Protein AF-A0A178W201-F1 (afdb_monomer_lite)

Organism: Arabidopsis thaliana (NCBI:txid3702)

Foldseek 3Di:
DVQDPPQDPPWDADPFGIFGHDSDPVNLVVLLVLLVQLLVLDPVSLVVCLVVVVLLSLLVVCQQCLPDPSSLVSNLSNLLSQLPHPDVVSVCCVCPVSVLLVSLLVCVVPQWPQQVVQVSNPRDDGDPPRGIDGGNNNVSSLVSLVSLVVSLVPDVSSVVSQVVDPSSVVCCVPPSVVVCCVVPPVNDPPDDPPPPPPPPDPDDDDDDDDDDDPVVVVVVVVVVVPPPDDDPDDDDDDDDDDDDDDDDPVVVVVVVPPDDD

Structure (mmCIF, N/CA/C/O backbone):
data_AF-A0A178W201-F1
#
_entry.id   AF-A0A178W201-F1
#
loop_
_atom_site.group_PDB
_atom_site.id
_atom_site.type_symbol
_atom_site.label_atom_id
_atom_site.label_alt_id
_atom_site.label_comp_id
_atom_site.label_asym_id
_atom_site.label_entity_id
_atom_site.label_seq_id
_atom_site.pdbx_PDB_ins_code
_atom_site.Cartn_x
_atom_site.Cartn_y
_atom_site.Cartn_z
_atom_site.occupancy
_atom_site.B_iso_or_equiv
_atom_site.auth_seq_id
_atom_site.auth_comp_id
_atom_site.auth_asym_id
_atom_site.auth_atom_id
_atom_site.pdbx_PDB_model_num
ATOM 1 N N . MET A 1 1 ? -4.160 -20.320 -3.990 1.00 60.91 1 MET A N 1
ATOM 2 C CA . MET A 1 1 ? -4.920 -19.053 -3.881 1.00 60.91 1 MET A CA 1
ATOM 3 C C . MET A 1 1 ? -4.901 -18.362 -5.243 1.00 60.91 1 MET A C 1
ATOM 5 O O . MET A 1 1 ? -3.857 -18.402 -5.880 1.00 60.91 1 MET A O 1
ATOM 9 N N . LEU A 1 2 ? -6.006 -17.772 -5.718 1.00 77.50 2 LEU A N 1
ATOM 10 C CA . LEU A 1 2 ? -6.107 -17.178 -7.073 1.00 77.50 2 LEU A CA 1
ATOM 11 C C . LEU A 1 2 ? -5.139 -16.000 -7.314 1.00 77.50 2 LEU A C 1
ATOM 13 O O . LEU A 1 2 ? -4.770 -15.711 -8.449 1.00 77.50 2 LEU A O 1
ATOM 17 N N . LEU A 1 3 ? -4.697 -15.352 -6.234 1.00 81.81 3 LEU A N 1
ATOM 18 C CA . LEU A 1 3 ? -3.704 -14.276 -6.244 1.00 81.81 3 LEU A CA 1
ATOM 19 C C . LEU A 1 3 ? -2.251 -14.774 -6.161 1.00 81.81 3 LEU A C 1
ATOM 21 O O . LEU A 1 3 ? -1.327 -13.958 -6.172 1.00 81.81 3 LEU A O 1
ATOM 25 N N . ASN A 1 4 ? -2.020 -16.090 -6.082 1.00 80.50 4 ASN A N 1
ATOM 26 C CA . ASN A 1 4 ? -0.661 -16.617 -6.105 1.00 80.50 4 ASN A CA 1
ATOM 27 C C . ASN A 1 4 ? -0.093 -16.539 -7.517 1.00 80.50 4 ASN A C 1
ATOM 29 O O . ASN A 1 4 ? -0.702 -16.946 -8.514 1.00 80.50 4 ASN A O 1
ATOM 33 N N . VAL A 1 5 ? 1.125 -16.028 -7.569 1.00 70.06 5 VAL A N 1
ATOM 34 C CA . VAL A 1 5 ? 1.914 -15.901 -8.779 1.00 70.06 5 VAL A CA 1
ATOM 35 C C . VAL A 1 5 ? 2.794 -17.153 -8.866 1.00 70.06 5 VAL A C 1
ATOM 37 O O . VAL A 1 5 ? 3.972 -17.136 -8.544 1.00 70.06 5 VAL A O 1
ATOM 40 N N . SER A 1 6 ? 2.192 -18.298 -9.201 1.00 60.56 6 SER A N 1
ATOM 41 C CA . SER A 1 6 ? 2.945 -19.530 -9.479 1.00 60.56 6 SER A CA 1
ATOM 42 C C . SER A 1 6 ? 3.345 -19.528 -10.947 1.00 60.56 6 SER A C 1
ATOM 44 O O . SER A 1 6 ? 2.441 -19.419 -11.769 1.00 60.56 6 SER A O 1
ATOM 46 N N . SER A 1 7 ? 4.659 -19.576 -11.223 1.00 56.06 7 SER A N 1
ATOM 47 C CA . SER A 1 7 ? 5.361 -19.899 -12.489 1.00 56.06 7 SER A CA 1
ATOM 48 C C . SER A 1 7 ? 4.520 -19.882 -13.780 1.00 56.06 7 SER A C 1
ATOM 50 O O . SER A 1 7 ? 4.556 -20.824 -14.570 1.00 56.06 7 SER A O 1
ATOM 52 N N . ALA A 1 8 ? 3.737 -18.830 -14.003 1.00 57.56 8 ALA A N 1
ATOM 53 C CA . ALA A 1 8 ? 2.891 -18.733 -15.176 1.00 57.56 8 ALA A CA 1
ATOM 54 C C . ALA A 1 8 ? 3.782 -18.276 -16.328 1.00 57.56 8 ALA A C 1
ATOM 56 O O . ALA A 1 8 ? 4.378 -17.203 -16.261 1.00 57.56 8 ALA A O 1
ATOM 57 N N . GLU A 1 9 ? 3.902 -19.117 -17.349 1.00 63.25 9 GLU A N 1
ATOM 58 C CA . GLU A 1 9 ? 4.595 -18.820 -18.597 1.00 63.25 9 GLU A CA 1
ATOM 59 C C . GLU A 1 9 ? 4.038 -17.521 -19.186 1.00 63.25 9 GLU A C 1
ATOM 61 O O . GLU A 1 9 ? 2.894 -17.439 -19.626 1.00 63.25 9 GLU A O 1
ATOM 66 N N . GLY A 1 10 ? 4.829 -16.460 -19.112 1.00 75.38 10 GLY A N 1
ATOM 67 C CA . GLY A 1 10 ? 4.435 -15.154 -19.601 1.00 75.38 10 GLY A CA 1
ATOM 68 C C . GLY A 1 10 ? 5.549 -14.160 -19.352 1.00 75.38 10 GLY A C 1
ATOM 69 O O . GLY A 1 10 ? 5.986 -13.970 -18.219 1.00 75.38 10 GLY A O 1
ATOM 70 N N . VAL A 1 11 ? 6.020 -13.537 -20.422 1.00 87.56 11 VAL A N 1
ATOM 71 C CA . VAL A 1 11 ? 6.970 -12.432 -20.359 1.00 87.56 11 VAL A CA 1
ATOM 72 C C . VAL A 1 11 ? 6.284 -11.242 -20.998 1.00 87.56 11 VAL A C 1
ATOM 74 O O . VAL A 1 11 ? 5.939 -11.289 -22.175 1.00 87.56 11 VAL A O 1
ATOM 77 N N . LEU A 1 12 ? 6.080 -10.179 -20.226 1.00 89.44 12 LEU A N 1
ATOM 78 C CA . LEU A 1 12 ? 5.611 -8.907 -20.761 1.00 89.44 12 LEU A CA 1
ATOM 79 C C . LEU A 1 12 ? 6.807 -7.973 -20.913 1.00 89.44 12 LEU A C 1
ATOM 81 O O . LEU A 1 12 ? 7.452 -7.637 -19.921 1.00 89.44 12 LEU A O 1
ATOM 85 N N . LEU A 1 13 ? 7.106 -7.555 -22.139 1.00 90.62 13 LEU A N 1
ATOM 86 C CA . LEU A 1 13 ? 8.143 -6.559 -22.392 1.00 90.62 13 LEU A CA 1
ATOM 87 C C . LEU A 1 13 ? 7.652 -5.170 -21.976 1.00 90.62 13 LEU A C 1
ATOM 89 O O . LEU A 1 13 ? 6.502 -4.801 -22.204 1.00 90.62 13 LEU A O 1
ATOM 93 N N . THR A 1 14 ? 8.536 -4.398 -21.358 1.00 89.31 14 THR A N 1
ATOM 94 C CA . THR A 1 14 ? 8.286 -3.026 -20.917 1.00 89.31 14 THR A CA 1
ATOM 95 C C . THR A 1 14 ? 9.424 -2.121 -21.381 1.00 89.31 14 THR A C 1
ATOM 97 O O . THR A 1 14 ? 10.487 -2.577 -21.799 1.00 89.31 14 THR A O 1
ATOM 100 N N . THR A 1 15 ? 9.244 -0.807 -21.276 1.00 87.81 15 THR A N 1
ATOM 101 C CA . THR A 1 15 ? 10.289 0.175 -21.620 1.00 87.81 15 THR A CA 1
ATOM 102 C C . THR A 1 15 ? 11.530 0.085 -20.721 1.00 87.81 15 THR A C 1
ATOM 104 O O . THR A 1 15 ? 12.622 0.523 -21.108 1.00 87.81 15 THR A O 1
ATOM 107 N N . TYR A 1 16 ? 11.372 -0.474 -19.518 1.00 85.88 16 TYR A N 1
ATOM 108 C CA . TYR A 1 16 ? 12.453 -0.685 -18.560 1.00 85.88 16 TYR A CA 1
ATOM 109 C C . TYR A 1 16 ? 13.107 -2.066 -18.685 1.00 85.88 16 TYR A C 1
ATOM 111 O O . TYR A 1 16 ? 14.294 -2.211 -18.399 1.00 85.88 16 TYR A O 1
ATOM 119 N N . GLY A 1 17 ? 12.368 -3.071 -19.147 1.00 88.00 17 GLY A N 1
ATOM 120 C CA . GLY A 1 17 ? 12.865 -4.431 -19.282 1.00 88.00 17 GLY A CA 1
ATOM 121 C C . GLY A 1 17 ? 11.732 -5.406 -19.541 1.00 88.00 17 GLY A C 1
ATOM 122 O O . GLY A 1 17 ? 11.062 -5.327 -20.566 1.00 88.00 17 GLY A O 1
ATOM 123 N N . LYS A 1 18 ? 11.507 -6.337 -18.621 1.00 89.00 18 LYS A N 1
ATOM 124 C CA . LYS A 1 18 ? 10.432 -7.323 -18.727 1.00 89.00 18 LYS A CA 1
ATOM 125 C C . LYS A 1 18 ? 9.784 -7.598 -17.376 1.00 89.00 18 LYS A C 1
ATOM 127 O O . LYS A 1 18 ? 10.390 -7.374 -16.336 1.00 89.00 18 LYS A O 1
ATOM 132 N N . LEU A 1 19 ? 8.558 -8.099 -17.400 1.00 89.50 19 LEU A N 1
ATOM 133 C CA . LEU A 1 19 ? 7.815 -8.548 -16.230 1.00 89.50 19 LEU A CA 1
ATOM 134 C C . LEU A 1 19 ? 7.557 -10.051 -16.371 1.00 89.50 19 LEU A C 1
ATOM 136 O O . LEU A 1 19 ? 6.953 -10.478 -17.360 1.00 89.50 19 LEU A O 1
ATOM 140 N N . GLN A 1 20 ? 8.054 -10.845 -15.424 1.00 87.62 20 GLN A N 1
ATOM 141 C CA . GLN A 1 20 ? 8.056 -12.302 -15.502 1.00 87.62 20 GLN A CA 1
ATOM 142 C C . GLN A 1 20 ? 7.783 -12.947 -14.128 1.00 87.62 20 GLN A C 1
ATOM 144 O O . GLN A 1 20 ? 8.693 -13.025 -13.307 1.00 87.62 20 GLN A O 1
ATOM 149 N N . PRO A 1 21 ? 6.564 -13.457 -13.880 1.00 89.06 21 PRO A N 1
ATOM 150 C CA . PRO A 1 21 ? 5.386 -13.354 -14.741 1.00 89.06 21 PRO A CA 1
ATOM 151 C C . PRO A 1 21 ? 4.692 -11.984 -14.626 1.00 89.06 21 PRO A C 1
ATOM 153 O O . PRO A 1 21 ? 4.809 -11.301 -13.606 1.00 89.06 21 PRO A O 1
ATOM 156 N N . PRO A 1 22 ? 3.908 -11.575 -15.635 1.00 89.88 22 PRO A N 1
ATOM 157 C CA . PRO A 1 22 ? 3.008 -10.442 -15.495 1.00 89.88 22 PRO A CA 1
ATOM 158 C C . PRO A 1 22 ? 1.872 -10.736 -14.506 1.00 89.88 22 PRO A C 1
ATOM 160 O O . PRO A 1 22 ? 1.397 -11.870 -14.383 1.00 89.88 22 PRO A O 1
ATOM 163 N N . LEU A 1 23 ? 1.374 -9.682 -13.847 1.00 90.75 23 LEU A N 1
ATOM 164 C CA . LEU A 1 23 ? 0.237 -9.779 -12.924 1.00 90.75 23 LEU A CA 1
ATOM 165 C C . LEU A 1 23 ? -0.999 -10.358 -13.633 1.00 90.75 23 LEU A C 1
ATOM 167 O O . LEU A 1 23 ? -1.616 -11.307 -13.145 1.00 90.75 23 LEU A O 1
ATOM 171 N N . GLY A 1 24 ? -1.316 -9.805 -14.807 1.00 90.19 24 GLY A N 1
ATOM 172 C CA . GLY A 1 24 ? -2.459 -10.184 -15.635 1.00 90.19 24 GLY A CA 1
ATOM 173 C C . GLY A 1 24 ? -3.781 -9.530 -15.212 1.00 90.19 24 GLY A C 1
ATOM 174 O O . GLY A 1 24 ? -4.012 -9.222 -14.040 1.00 90.19 24 GLY A O 1
ATOM 175 N N . LYS A 1 25 ? -4.684 -9.354 -16.188 1.00 90.62 25 LYS A N 1
ATOM 176 C CA . LYS A 1 25 ? -6.000 -8.706 -16.020 1.00 90.62 25 LYS A CA 1
ATOM 177 C C . LYS A 1 25 ? -6.864 -9.378 -14.951 1.00 90.62 25 LYS A C 1
ATOM 179 O O . LYS A 1 25 ? -7.475 -8.694 -14.140 1.00 90.62 25 LYS A O 1
ATOM 184 N N . HIS A 1 26 ? -6.895 -10.710 -14.925 1.00 91.62 26 HIS A N 1
ATOM 185 C CA . HIS A 1 26 ? -7.721 -11.467 -13.981 1.00 91.62 26 HIS A CA 1
ATOM 186 C C . HIS A 1 26 ? -7.322 -11.215 -12.525 1.00 91.62 26 HIS A C 1
ATOM 188 O O . HIS A 1 26 ? -8.187 -10.950 -11.695 1.00 91.62 26 HIS A O 1
ATOM 194 N N . ARG A 1 27 ? -6.018 -11.233 -12.213 1.00 93.75 27 ARG A N 1
ATOM 195 C CA . ARG A 1 27 ? -5.539 -10.961 -10.850 1.00 93.75 27 ARG A CA 1
ATOM 196 C C . ARG A 1 27 ? -5.835 -9.526 -10.440 1.00 93.75 27 ARG A C 1
ATOM 198 O O . ARG A 1 27 ? -6.333 -9.316 -9.341 1.00 93.75 27 ARG A O 1
ATOM 205 N N . LEU A 1 28 ? -5.617 -8.564 -11.338 1.00 95.00 28 LEU A N 1
ATOM 206 C CA . LEU A 1 28 ? -5.974 -7.167 -11.088 1.00 95.00 28 LEU A CA 1
ATOM 207 C C . LEU A 1 28 ? -7.471 -7.016 -10.773 1.00 95.00 28 LEU A C 1
ATOM 209 O O . LEU A 1 28 ? -7.827 -6.363 -9.797 1.00 95.00 28 LEU A O 1
ATOM 213 N N . LYS A 1 29 ? -8.340 -7.693 -11.535 1.00 96.19 29 LYS A N 1
ATOM 214 C CA . LYS A 1 29 ? -9.792 -7.656 -11.319 1.00 96.19 29 LYS A CA 1
ATOM 215 C C . LYS A 1 29 ? -10.218 -8.298 -9.996 1.00 96.19 29 LYS A C 1
ATOM 217 O O . LYS A 1 29 ? -11.179 -7.846 -9.385 1.00 96.19 29 LYS A O 1
ATOM 222 N N . ILE A 1 30 ? -9.492 -9.311 -9.520 1.00 96.44 30 ILE A N 1
ATOM 223 C CA . ILE A 1 30 ? -9.709 -9.883 -8.183 1.00 96.44 30 ILE A CA 1
ATOM 224 C C . ILE A 1 30 ? -9.342 -8.865 -7.095 1.00 96.44 30 ILE A C 1
ATOM 226 O O . ILE A 1 30 ? -10.092 -8.721 -6.135 1.00 96.44 30 ILE A O 1
ATOM 230 N N . VAL A 1 31 ? -8.225 -8.141 -7.235 1.00 97.38 31 VAL A N 1
ATOM 231 C CA . VAL A 1 31 ? -7.839 -7.097 -6.265 1.00 97.38 31 VAL A CA 1
ATOM 232 C C . VAL A 1 31 ? -8.864 -5.960 -6.244 1.00 97.38 31 VAL A C 1
ATOM 234 O O . VAL A 1 31 ? -9.273 -5.522 -5.172 1.00 97.38 31 VAL A O 1
ATOM 237 N N . GLU A 1 32 ? -9.342 -5.530 -7.410 1.00 97.06 32 GLU A N 1
ATOM 238 C CA . GLU A 1 32 ? -10.439 -4.563 -7.521 1.00 97.06 32 GLU A CA 1
ATOM 239 C C . GLU A 1 32 ? -11.720 -5.069 -6.848 1.00 97.06 32 GLU A C 1
ATOM 241 O O . GLU A 1 32 ? -12.351 -4.335 -6.092 1.00 97.06 32 GLU A O 1
ATOM 246 N N . PHE A 1 33 ? -12.085 -6.336 -7.060 1.00 97.00 33 PHE A N 1
ATOM 247 C CA . PHE A 1 33 ? -13.234 -6.937 -6.390 1.00 97.00 33 PHE A CA 1
ATOM 248 C C . PHE A 1 33 ? -13.082 -6.920 -4.864 1.00 97.00 33 PHE A C 1
ATOM 250 O O . PHE A 1 33 ? -14.028 -6.553 -4.176 1.00 97.00 33 PHE A O 1
ATOM 257 N N . ILE A 1 34 ? -11.903 -7.259 -4.329 1.00 96.50 34 ILE A N 1
ATOM 258 C CA . ILE A 1 34 ? -11.634 -7.194 -2.881 1.00 96.50 34 ILE A CA 1
ATOM 259 C C . ILE A 1 34 ? -11.773 -5.754 -2.374 1.00 96.50 34 ILE A C 1
ATOM 261 O O . ILE A 1 34 ? -12.383 -5.537 -1.329 1.00 96.50 34 ILE A O 1
ATOM 265 N N . SER A 1 35 ? -11.264 -4.772 -3.127 1.00 96.56 35 SER A N 1
ATOM 266 C CA . SER A 1 35 ? -11.434 -3.353 -2.799 1.00 96.56 35 SER A CA 1
ATOM 267 C C . SER A 1 35 ? -12.908 -2.982 -2.669 1.00 96.56 35 SER A C 1
ATOM 269 O O . SER A 1 35 ? -13.274 -2.350 -1.687 1.00 96.56 35 SER A O 1
ATOM 271 N N . VAL A 1 36 ? -13.754 -3.387 -3.618 1.00 96.62 36 VAL A N 1
ATOM 272 C CA . VAL A 1 36 ? -15.196 -3.094 -3.586 1.00 96.62 36 VAL A CA 1
ATOM 273 C C . VAL A 1 36 ? -15.918 -3.902 -2.504 1.00 96.62 36 VAL A C 1
ATOM 275 O O . VAL A 1 36 ? -16.837 -3.400 -1.873 1.00 96.62 36 VAL A O 1
ATOM 278 N N . LEU A 1 37 ? -15.511 -5.144 -2.248 1.00 96.38 37 LEU A N 1
ATOM 279 C CA . LEU A 1 37 ? -16.106 -5.977 -1.202 1.00 96.38 37 LEU A CA 1
ATOM 280 C C . LEU A 1 37 ? -15.947 -5.337 0.183 1.00 96.38 37 LEU A C 1
ATOM 282 O O . LEU A 1 37 ? -16.884 -5.358 0.980 1.00 96.38 37 LEU A O 1
ATOM 286 N N . LEU A 1 38 ? -14.777 -4.758 0.460 1.00 95.75 38 LEU A N 1
ATOM 287 C CA . LEU A 1 38 ? -14.478 -4.135 1.749 1.00 95.75 38 LEU A CA 1
ATOM 288 C C . LEU A 1 38 ? -15.236 -2.821 1.972 1.00 95.75 38 LEU A C 1
ATOM 290 O O . LEU A 1 38 ? -15.576 -2.522 3.113 1.00 95.75 38 LEU A O 1
ATOM 294 N N . THR A 1 39 ? -15.592 -2.076 0.920 1.00 94.50 39 THR A N 1
ATOM 295 C CA . THR A 1 39 ? -16.395 -0.847 1.083 1.00 94.50 39 THR A CA 1
ATOM 296 C C . THR A 1 39 ? -17.836 -1.124 1.510 1.00 94.50 39 THR A C 1
ATOM 298 O O . THR A 1 39 ? -18.497 -0.236 2.043 1.00 94.50 39 THR A O 1
ATOM 301 N N . VAL A 1 40 ? -18.330 -2.356 1.328 1.00 93.38 40 VAL A N 1
ATOM 302 C CA . VAL A 1 40 ? -19.654 -2.772 1.818 1.00 93.38 40 VAL A CA 1
ATOM 303 C C . VAL A 1 40 ? -19.692 -2.824 3.352 1.00 93.38 40 VAL A C 1
ATOM 305 O O . VAL A 1 40 ? -20.762 -2.660 3.936 1.00 93.38 40 VAL A O 1
ATOM 308 N N . GLY A 1 41 ? -18.551 -3.051 4.016 1.00 89.94 41 GLY A N 1
ATOM 309 C CA . GLY A 1 41 ? -18.465 -3.112 5.481 1.00 89.94 41 GLY A CA 1
ATOM 310 C C . GLY A 1 41 ? -19.253 -4.271 6.103 1.00 89.94 41 GLY A C 1
ATOM 311 O O . GLY A 1 41 ? -19.799 -4.144 7.199 1.00 89.94 41 GLY A O 1
ATOM 312 N N . SER A 1 42 ? -19.384 -5.394 5.385 1.00 94.94 42 SER A N 1
ATOM 313 C CA . SER A 1 42 ? -20.047 -6.594 5.905 1.00 94.94 42 SER A CA 1
ATOM 314 C C . SER A 1 42 ? -19.102 -7.382 6.810 1.00 94.94 42 SER A C 1
ATOM 316 O O . SER A 1 42 ? -18.115 -7.940 6.337 1.00 94.94 42 SER A O 1
ATOM 318 N N . GLU A 1 43 ? -19.454 -7.521 8.089 1.00 94.06 43 GLU A N 1
ATOM 319 C CA . GLU A 1 43 ? -18.646 -8.249 9.081 1.00 94.06 43 GLU A CA 1
ATOM 320 C C . GLU A 1 43 ? -18.331 -9.695 8.650 1.00 94.06 43 GLU A C 1
ATOM 322 O O . GLU A 1 43 ? -17.225 -10.193 8.858 1.00 94.06 43 GLU A O 1
ATOM 327 N N . ALA A 1 44 ? -19.285 -10.379 8.009 1.00 95.12 44 ALA A N 1
ATOM 328 C CA . ALA A 1 44 ? -19.077 -11.735 7.502 1.00 95.12 44 ALA A CA 1
ATOM 329 C C . ALA A 1 44 ? -18.031 -11.777 6.376 1.00 95.12 44 ALA A C 1
ATOM 331 O O . ALA A 1 44 ? -17.193 -12.679 6.347 1.00 95.12 44 ALA A O 1
ATOM 332 N N . ALA A 1 45 ? -18.059 -10.794 5.470 1.00 95.06 45 ALA A N 1
ATOM 333 C CA . ALA A 1 45 ? -17.088 -10.691 4.387 1.00 95.06 45 ALA A CA 1
ATOM 334 C C . ALA A 1 45 ? -15.691 -10.345 4.920 1.00 95.06 45 ALA A C 1
ATOM 336 O O . ALA A 1 45 ? -14.713 -10.968 4.518 1.00 95.06 45 ALA A O 1
ATOM 337 N N . GLU A 1 46 ? -15.596 -9.404 5.859 1.00 95.94 46 GLU A N 1
ATOM 338 C CA . GLU A 1 46 ? -14.329 -9.012 6.484 1.00 95.94 46 GLU A CA 1
ATOM 339 C C . GLU A 1 46 ? -13.676 -10.175 7.238 1.00 95.94 46 GLU A C 1
ATOM 341 O O . GLU A 1 46 ? -12.484 -10.428 7.064 1.00 95.94 46 GLU A O 1
ATOM 346 N N . LYS A 1 47 ? -14.455 -10.946 8.011 1.00 95.44 47 LYS A N 1
ATOM 347 C CA . LYS A 1 47 ? -13.957 -12.155 8.690 1.00 95.44 47 LYS A CA 1
ATOM 348 C C . LYS A 1 47 ? -13.390 -13.171 7.707 1.00 95.44 47 LYS A C 1
ATOM 350 O O . LYS A 1 47 ? -12.349 -13.766 7.972 1.00 95.44 47 LYS A O 1
ATOM 355 N N . GLU A 1 48 ? -14.048 -13.360 6.569 1.00 95.50 48 GLU A N 1
ATOM 356 C CA . GLU A 1 48 ? -13.574 -14.286 5.544 1.00 95.50 48 GLU A CA 1
ATOM 357 C C . GLU A 1 48 ? -12.313 -13.766 4.837 1.00 95.50 48 GLU A C 1
ATOM 359 O O . GLU A 1 48 ? -11.390 -14.534 4.570 1.00 95.50 48 GLU A O 1
ATOM 364 N N . VAL A 1 49 ? -12.223 -12.454 4.601 1.00 95.25 49 VAL A N 1
ATOM 365 C CA . VAL A 1 49 ? -11.027 -11.790 4.061 1.00 95.25 49 VAL A CA 1
ATOM 366 C C . VAL A 1 49 ? -9.814 -11.983 4.980 1.00 95.25 49 VAL A C 1
ATOM 368 O O . VAL A 1 49 ? -8.734 -12.317 4.484 1.00 95.25 49 VAL A O 1
ATOM 371 N N . ILE A 1 50 ? -10.002 -11.843 6.298 1.00 95.62 50 ILE A N 1
ATOM 372 C CA . ILE A 1 50 ? -8.983 -12.126 7.323 1.00 95.62 50 ILE A CA 1
ATOM 373 C C . ILE A 1 50 ? -8.603 -13.608 7.290 1.00 95.62 50 ILE A C 1
ATOM 375 O O . ILE A 1 50 ? -7.432 -13.950 7.142 1.00 95.62 50 ILE A O 1
ATOM 379 N N . ARG A 1 51 ? -9.595 -14.508 7.349 1.00 96.00 51 ARG A N 1
ATOM 380 C CA . ARG A 1 51 ? -9.382 -15.967 7.370 1.00 96.00 51 ARG A CA 1
ATOM 381 C C . ARG A 1 51 ? -8.595 -16.464 6.157 1.00 96.00 51 ARG A C 1
ATOM 383 O O . ARG A 1 51 ? -7.814 -17.407 6.266 1.00 96.00 51 ARG A O 1
ATOM 390 N N . LEU A 1 52 ? -8.824 -15.861 4.994 1.00 94.69 52 LEU A N 1
ATOM 391 C CA . LEU A 1 52 ? -8.129 -16.193 3.754 1.00 94.69 52 LEU A CA 1
ATOM 392 C C . LEU A 1 52 ? -6.752 -15.522 3.632 1.00 94.69 52 LEU A C 1
ATOM 394 O O . LEU A 1 52 ? -6.027 -15.844 2.693 1.00 94.69 52 LEU A O 1
ATOM 398 N N . GLY A 1 53 ? -6.388 -14.593 4.524 1.00 94.62 53 GLY A N 1
ATOM 399 C CA . GLY A 1 53 ? -5.159 -13.801 4.423 1.00 94.62 53 GLY A CA 1
ATOM 400 C C . GLY A 1 53 ? -5.122 -12.930 3.164 1.00 94.62 53 GLY A C 1
ATOM 401 O O . GLY A 1 53 ? -4.054 -12.677 2.601 1.00 94.62 53 GLY A O 1
ATOM 402 N N . ALA A 1 54 ? -6.290 -12.515 2.662 1.00 95.38 54 ALA A N 1
ATOM 403 C CA . ALA A 1 54 ? -6.392 -11.846 1.369 1.00 95.38 54 ALA A CA 1
ATOM 404 C C . ALA A 1 54 ? -5.750 -10.452 1.392 1.00 95.38 54 ALA A C 1
ATOM 406 O O . ALA A 1 54 ? -5.068 -10.096 0.433 1.00 95.38 54 ALA A O 1
ATOM 407 N N . VAL A 1 55 ? -5.891 -9.705 2.495 1.00 95.69 55 VAL A N 1
ATOM 408 C CA . VAL A 1 55 ? -5.254 -8.385 2.665 1.00 95.69 55 VAL A CA 1
ATOM 409 C C . VAL A 1 55 ? -3.738 -8.510 2.601 1.00 95.69 55 VAL A C 1
ATOM 411 O O . VAL A 1 55 ? -3.105 -7.782 1.838 1.00 95.69 55 VAL A O 1
ATOM 414 N N . LYS A 1 56 ? -3.159 -9.483 3.316 1.00 95.81 56 LYS A N 1
ATOM 415 C CA . LYS A 1 56 ? -1.712 -9.713 3.297 1.00 95.81 56 LYS A CA 1
ATOM 416 C C . LYS A 1 56 ? -1.209 -10.021 1.891 1.00 95.81 56 LYS A C 1
ATOM 418 O O . LYS A 1 56 ? -0.275 -9.382 1.427 1.00 95.81 56 LYS A O 1
ATOM 423 N N . ARG A 1 57 ? -1.886 -10.914 1.161 1.00 95.25 57 ARG A N 1
ATOM 424 C CA . ARG A 1 57 ? -1.490 -11.240 -0.216 1.00 95.25 57 ARG A CA 1
ATOM 425 C C . ARG A 1 57 ? -1.608 -10.044 -1.166 1.00 95.25 57 ARG A C 1
ATOM 427 O O . ARG A 1 57 ? -0.770 -9.886 -2.049 1.00 95.25 57 ARG A O 1
ATOM 434 N N . VAL A 1 58 ? -2.646 -9.220 -1.018 1.00 96.25 58 VAL A N 1
ATOM 435 C CA . VAL A 1 58 ? -2.813 -7.983 -1.801 1.00 96.25 58 VAL A CA 1
ATOM 436 C C . VAL A 1 58 ? -1.696 -6.984 -1.486 1.00 96.25 58 VAL A C 1
ATOM 438 O O . VAL A 1 58 ? -1.158 -6.367 -2.404 1.00 96.25 58 VAL A O 1
ATOM 441 N N . LEU A 1 59 ? -1.307 -6.868 -0.215 1.00 95.81 59 LEU A N 1
ATOM 442 C CA . LEU A 1 59 ? -0.183 -6.042 0.213 1.00 95.81 59 LEU A CA 1
ATOM 443 C C . LEU A 1 59 ? 1.150 -6.557 -0.351 1.00 95.81 59 LEU A C 1
ATOM 445 O O . LEU A 1 59 ? 1.941 -5.763 -0.844 1.00 95.81 59 LEU A O 1
ATOM 449 N N . ASP A 1 60 ? 1.382 -7.869 -0.374 1.00 93.56 60 ASP A N 1
ATOM 450 C CA . ASP A 1 60 ? 2.586 -8.442 -0.990 1.00 93.56 60 ASP A CA 1
ATOM 451 C C . ASP A 1 60 ? 2.666 -8.087 -2.486 1.00 93.56 60 ASP A C 1
ATOM 453 O O . ASP A 1 60 ? 3.703 -7.632 -2.969 1.00 93.56 60 ASP A O 1
ATOM 457 N N . LEU A 1 61 ? 1.546 -8.199 -3.216 1.00 94.00 61 LEU A N 1
ATOM 458 C CA . LEU A 1 61 ? 1.472 -7.829 -4.636 1.00 94.00 61 LEU A CA 1
ATOM 459 C C . LEU A 1 61 ? 1.856 -6.360 -4.881 1.00 94.00 61 LEU A C 1
ATOM 461 O O . LEU A 1 61 ? 2.466 -6.049 -5.904 1.00 94.00 61 LEU A O 1
ATOM 465 N N . PHE A 1 62 ? 1.517 -5.455 -3.962 1.00 94.12 62 PHE A N 1
ATOM 466 C CA . PHE A 1 62 ? 1.869 -4.035 -4.060 1.00 94.12 62 PHE A CA 1
ATOM 467 C C . PHE A 1 62 ? 3.384 -3.792 -4.060 1.00 94.12 62 PHE A C 1
ATOM 469 O O . PHE A 1 62 ? 3.860 -2.863 -4.716 1.00 94.12 62 PHE A O 1
ATOM 476 N N . PHE A 1 63 ? 4.147 -4.620 -3.345 1.00 91.06 63 PHE A N 1
ATOM 477 C CA . PHE A 1 63 ? 5.608 -4.532 -3.322 1.00 91.06 63 PHE A CA 1
ATOM 478 C C . PHE A 1 63 ? 6.263 -5.374 -4.420 1.00 91.06 63 PHE A C 1
ATOM 480 O O . PHE A 1 63 ? 7.266 -4.944 -4.979 1.00 91.06 63 PHE A O 1
ATOM 487 N N . GLU A 1 64 ? 5.670 -6.514 -4.788 1.00 89.75 64 GLU A N 1
ATOM 488 C CA . GLU A 1 64 ? 6.123 -7.353 -5.908 1.00 89.75 64 GLU A CA 1
ATOM 489 C C . GLU A 1 64 ? 6.043 -6.615 -7.258 1.00 89.75 64 GLU A C 1
ATOM 491 O O . GLU A 1 64 ? 6.901 -6.789 -8.121 1.00 89.75 64 GLU A O 1
ATOM 496 N N . TYR A 1 65 ? 5.034 -5.760 -7.462 1.00 90.88 65 TYR A N 1
ATOM 497 C CA . TYR A 1 65 ? 4.819 -5.043 -8.725 1.00 90.88 65 TYR A CA 1
ATOM 498 C C . TYR A 1 65 ? 4.997 -3.520 -8.579 1.00 90.88 65 TYR A C 1
ATOM 500 O O . TYR A 1 65 ? 4.049 -2.777 -8.836 1.00 90.88 65 TYR A O 1
ATOM 508 N N . PRO A 1 66 ? 6.217 -3.022 -8.286 1.00 88.62 66 PRO A N 1
ATOM 509 C CA . PRO A 1 66 ? 6.498 -1.632 -7.889 1.00 88.62 66 PRO A CA 1
ATOM 510 C C . PRO A 1 66 ? 6.146 -0.554 -8.925 1.00 88.62 66 PRO A C 1
ATOM 512 O O . PRO A 1 66 ? 6.212 0.640 -8.623 1.00 88.62 66 PRO A O 1
ATOM 515 N N . TYR A 1 67 ? 5.794 -0.953 -10.149 1.00 89.12 67 TYR A N 1
ATOM 516 C CA . TYR A 1 67 ? 5.485 -0.074 -11.278 1.00 89.12 67 TYR A CA 1
ATOM 517 C C . TYR A 1 67 ? 4.047 -0.219 -11.800 1.00 89.12 67 TYR A C 1
ATOM 519 O O . TYR A 1 67 ? 3.717 0.339 -12.845 1.00 89.12 67 TYR A O 1
ATOM 527 N N . ASN A 1 68 ? 3.173 -0.958 -11.108 1.00 92.44 68 ASN A N 1
ATOM 528 C CA . ASN A 1 68 ? 1.794 -1.164 -11.547 1.00 92.44 68 ASN A CA 1
ATOM 529 C C . ASN A 1 68 ? 0.822 -0.184 -10.865 1.00 92.44 68 ASN A C 1
ATOM 531 O O . ASN A 1 68 ? 0.244 -0.479 -9.822 1.00 92.44 68 ASN A O 1
ATOM 535 N N . ASN A 1 69 ? 0.598 0.976 -11.488 1.00 93.75 69 ASN A N 1
ATOM 536 C CA . ASN A 1 69 ? -0.263 2.030 -10.930 1.00 93.75 69 ASN A CA 1
ATOM 537 C C . ASN A 1 69 ? -1.721 1.594 -10.710 1.00 93.75 69 ASN A C 1
ATOM 539 O O . ASN A 1 69 ? -2.330 1.998 -9.721 1.00 93.75 69 ASN A O 1
ATOM 543 N N . PHE A 1 70 ? -2.281 0.762 -11.596 1.00 95.38 70 PHE A N 1
ATOM 544 C CA . PHE A 1 70 ? -3.646 0.254 -11.425 1.00 95.38 70 PHE A CA 1
ATOM 545 C C . PHE A 1 70 ? -3.753 -0.638 -10.190 1.00 95.38 70 PHE A C 1
ATOM 547 O O . PHE A 1 70 ? -4.670 -0.482 -9.387 1.00 95.38 70 PHE A O 1
ATOM 554 N N . LEU A 1 71 ? -2.787 -1.543 -10.009 1.00 96.44 71 LEU A N 1
ATOM 555 C CA . LEU A 1 71 ? -2.716 -2.374 -8.814 1.00 96.44 71 LEU A CA 1
ATOM 556 C C . LEU A 1 71 ? -2.602 -1.502 -7.563 1.00 96.44 71 LEU A C 1
ATOM 558 O O . LEU A 1 71 ? -3.392 -1.675 -6.640 1.00 96.44 71 LEU A O 1
ATOM 562 N N . HIS A 1 72 ? -1.663 -0.552 -7.541 1.00 96.81 72 HIS A N 1
ATOM 563 C CA . HIS A 1 72 ? -1.448 0.304 -6.376 1.00 96.81 72 HIS A CA 1
ATOM 564 C C . HIS A 1 72 ? -2.690 1.106 -5.996 1.00 96.81 72 HIS A C 1
ATOM 566 O O . HIS A 1 72 ? -2.969 1.249 -4.811 1.00 96.81 72 HIS A O 1
ATOM 572 N N . HIS A 1 73 ? -3.453 1.591 -6.978 1.00 97.19 73 HIS A N 1
ATOM 573 C CA . HIS A 1 73 ? -4.718 2.274 -6.723 1.00 97.19 73 HIS A CA 1
ATOM 574 C C . HIS A 1 73 ? -5.723 1.365 -6.000 1.00 97.19 73 HIS A C 1
ATOM 576 O O . HIS A 1 73 ? -6.302 1.764 -4.993 1.00 97.19 73 HIS A O 1
ATOM 582 N N . HIS A 1 74 ? -5.902 0.124 -6.461 1.00 97.69 74 HIS A N 1
ATOM 583 C CA . HIS A 1 74 ? -6.815 -0.808 -5.797 1.00 97.69 74 HIS A CA 1
ATOM 584 C C . HIS A 1 74 ? -6.309 -1.250 -4.420 1.00 97.69 74 HIS A C 1
ATOM 586 O O . HIS A 1 74 ? -7.109 -1.353 -3.495 1.00 97.69 74 HIS A O 1
ATOM 592 N N . VAL A 1 75 ? -5.003 -1.481 -4.255 1.00 97.94 75 VAL A N 1
ATOM 593 C CA . VAL A 1 75 ? -4.433 -1.841 -2.946 1.00 97.94 75 VAL A CA 1
ATOM 594 C C . VAL A 1 75 ? -4.558 -0.695 -1.950 1.00 97.94 75 VAL A C 1
ATOM 596 O O . VAL A 1 75 ? -4.919 -0.934 -0.803 1.00 97.94 75 VAL A O 1
ATOM 599 N N . GLU A 1 76 ? -4.309 0.543 -2.377 1.00 97.75 76 GLU A N 1
ATOM 600 C CA . GLU A 1 76 ? -4.554 1.721 -1.547 1.00 97.75 76 GLU A CA 1
ATOM 601 C C . GLU A 1 76 ? -6.001 1.716 -1.053 1.00 97.75 76 GLU A C 1
ATOM 603 O O . GLU A 1 76 ? -6.216 1.738 0.152 1.00 97.75 76 GLU A O 1
ATOM 608 N N . ASN A 1 77 ? -6.984 1.553 -1.941 1.00 97.69 77 ASN A N 1
ATOM 609 C CA . ASN A 1 77 ? -8.393 1.501 -1.544 1.00 97.69 77 ASN A CA 1
ATOM 610 C C . ASN A 1 77 ? -8.713 0.334 -0.589 1.00 97.69 77 ASN A C 1
ATOM 612 O O . ASN A 1 77 ? -9.508 0.517 0.332 1.00 97.69 77 ASN A O 1
ATOM 616 N N . VAL A 1 78 ? -8.099 -0.844 -0.769 1.00 97.88 78 VAL A N 1
ATOM 617 C CA . VAL A 1 78 ? -8.207 -1.975 0.178 1.00 97.88 78 VAL A CA 1
ATOM 618 C C . VAL A 1 78 ? -7.707 -1.562 1.561 1.00 97.88 78 VAL A C 1
ATOM 620 O O . VAL A 1 78 ? -8.433 -1.711 2.539 1.00 97.88 78 VAL A O 1
ATOM 623 N N . ILE A 1 79 ? -6.498 -1.002 1.639 1.00 97.81 79 ILE A N 1
ATOM 624 C CA . ILE A 1 79 ? -5.875 -0.576 2.899 1.00 97.81 79 ILE A CA 1
ATOM 625 C C . ILE A 1 79 ? -6.715 0.514 3.570 1.00 97.81 79 ILE A C 1
ATOM 627 O O . ILE A 1 79 ? -6.986 0.424 4.766 1.00 97.81 79 ILE A O 1
ATOM 631 N N . LEU A 1 80 ? -7.173 1.512 2.809 1.00 96.56 80 LEU A N 1
ATOM 632 C CA . LEU A 1 80 ? -8.038 2.575 3.320 1.00 96.56 80 LEU A CA 1
ATOM 633 C C . LEU A 1 80 ? -9.347 2.015 3.884 1.00 96.56 80 LEU A C 1
ATOM 635 O O . LEU A 1 80 ? -9.709 2.352 5.008 1.00 96.56 80 LEU A O 1
ATOM 639 N N . SER A 1 81 ? -10.002 1.110 3.153 1.00 96.69 81 SER A N 1
ATOM 640 C CA . SER A 1 81 ? -11.253 0.480 3.597 1.00 96.69 81 SER A CA 1
ATOM 641 C C . SER A 1 81 ? -11.056 -0.335 4.876 1.00 96.69 81 SER A C 1
ATOM 643 O O . SER A 1 81 ? -11.900 -0.297 5.765 1.00 96.69 81 SER A O 1
ATOM 645 N N . CYS A 1 82 ? -9.925 -1.036 5.008 1.00 96.38 82 CYS A N 1
ATOM 646 C CA . CYS A 1 82 ? -9.580 -1.748 6.236 1.00 96.38 82 CYS A CA 1
ATOM 647 C C . CYS A 1 82 ? -9.391 -0.794 7.424 1.00 96.38 82 CYS A C 1
ATOM 649 O O . CYS A 1 82 ? -9.929 -1.063 8.491 1.00 96.38 82 CYS A O 1
ATOM 651 N N . MET A 1 83 ? -8.668 0.321 7.251 1.00 95.00 83 MET A N 1
ATOM 652 C CA . MET A 1 83 ? -8.435 1.293 8.333 1.00 95.00 83 MET A CA 1
ATOM 653 C C . MET A 1 83 ? -9.706 2.045 8.757 1.00 95.00 83 MET A C 1
ATOM 655 O O . MET A 1 83 ? -9.817 2.458 9.909 1.00 95.00 83 MET A O 1
ATOM 659 N N . GLU A 1 84 ? -10.646 2.251 7.834 1.00 93.81 84 GLU A N 1
ATOM 660 C CA . GLU A 1 84 ? -11.932 2.914 8.094 1.00 93.81 84 GLU A CA 1
ATOM 661 C C . GLU A 1 84 ? -13.032 1.945 8.566 1.00 93.81 84 GLU A C 1
ATOM 663 O O . GLU A 1 84 ? -14.141 2.382 8.890 1.00 93.81 84 GLU A O 1
ATOM 668 N N . SER A 1 85 ? -12.750 0.639 8.624 1.00 92.94 85 SER A N 1
ATOM 669 C CA . SER A 1 85 ? -13.723 -0.352 9.076 1.00 92.94 85 SER A CA 1
ATOM 670 C C . SER A 1 85 ? -14.070 -0.170 10.556 1.00 92.94 85 SER A C 1
ATOM 672 O O . SER A 1 85 ? -13.249 0.204 11.392 1.00 92.94 85 SER A O 1
ATOM 674 N N . LYS A 1 86 ? -15.323 -0.486 10.895 1.00 90.50 86 LYS A N 1
ATOM 675 C CA . LYS A 1 86 ? -15.806 -0.535 12.284 1.00 90.50 86 LYS A CA 1
ATOM 676 C C . LYS A 1 86 ? -15.352 -1.800 13.015 1.00 90.50 86 LYS A C 1
ATOM 678 O O . LYS A 1 86 ? -15.530 -1.901 14.226 1.00 90.50 86 LYS A O 1
ATOM 683 N N . ASN A 1 87 ? -14.828 -2.777 12.284 1.00 92.25 87 ASN A N 1
ATOM 684 C CA . ASN A 1 87 ? -14.379 -4.047 12.818 1.00 92.25 87 ASN A CA 1
ATOM 685 C C . ASN A 1 87 ? -12.912 -3.947 13.248 1.00 92.25 87 ASN A C 1
ATOM 687 O O . ASN A 1 87 ? -12.008 -4.009 12.414 1.00 92.25 87 ASN A O 1
ATOM 691 N N . SER A 1 88 ? -12.676 -3.833 14.557 1.00 92.31 88 SER A N 1
ATOM 692 C CA . SER A 1 88 ? -11.320 -3.737 15.115 1.00 92.31 88 SER A CA 1
ATOM 693 C C . SER A 1 88 ? -10.444 -4.936 14.749 1.00 92.31 88 SER A C 1
ATOM 695 O O . SER A 1 88 ? -9.253 -4.771 14.523 1.00 92.31 88 SER A O 1
ATOM 697 N N . GLN A 1 89 ? -11.025 -6.130 14.564 1.00 94.38 89 GLN A N 1
ATOM 698 C CA . GLN A 1 89 ? -10.260 -7.313 14.151 1.00 94.38 89 GLN A CA 1
ATOM 699 C C . GLN A 1 89 ? -9.620 -7.135 12.768 1.00 94.38 89 GLN A C 1
ATOM 701 O O . GLN A 1 89 ? -8.536 -7.657 12.523 1.00 94.38 89 GLN A O 1
ATOM 706 N N . LEU A 1 90 ? -10.275 -6.407 11.857 1.00 95.25 90 LEU A N 1
ATOM 707 C CA . LEU A 1 90 ? -9.726 -6.133 10.530 1.00 95.25 90 LEU A CA 1
ATOM 708 C C . LEU A 1 90 ? -8.595 -5.102 10.590 1.00 95.25 90 LEU A C 1
ATOM 710 O O . LEU A 1 90 ? -7.596 -5.251 9.884 1.00 95.25 90 LEU A O 1
ATOM 714 N N . VAL A 1 91 ? -8.749 -4.079 11.433 1.00 95.12 91 VAL A N 1
ATOM 715 C CA . VAL A 1 91 ? -7.724 -3.052 11.661 1.00 95.12 91 VAL A CA 1
ATOM 716 C C . VAL A 1 91 ? -6.481 -3.679 12.293 1.00 95.12 91 VAL A C 1
ATOM 718 O O . VAL A 1 91 ? -5.379 -3.491 11.777 1.00 95.12 91 VAL A O 1
ATOM 721 N N . ASP A 1 92 ? -6.651 -4.485 13.341 1.00 94.44 92 ASP A N 1
ATOM 722 C CA . ASP A 1 92 ? -5.552 -5.207 13.982 1.00 94.44 92 ASP A CA 1
ATOM 723 C C . ASP A 1 92 ? -4.879 -6.186 13.012 1.00 94.44 92 ASP A C 1
ATOM 725 O O . ASP A 1 92 ? -3.659 -6.178 12.875 1.00 94.44 92 ASP A O 1
ATOM 729 N N . HIS A 1 93 ? -5.648 -6.953 12.230 1.00 95.56 93 HIS A N 1
ATOM 730 C CA . HIS A 1 93 ? -5.083 -7.836 11.205 1.00 95.56 93 HIS A CA 1
ATOM 731 C C . HIS A 1 93 ? -4.214 -7.077 10.183 1.00 95.56 93 HIS A C 1
ATOM 733 O O . HIS A 1 93 ? -3.157 -7.562 9.771 1.00 95.56 93 HIS A O 1
ATOM 739 N N . LEU A 1 94 ? -4.628 -5.874 9.768 1.00 96.69 94 LEU A N 1
ATOM 740 C CA . LEU A 1 94 ? -3.862 -5.031 8.846 1.00 96.69 94 LEU A CA 1
ATOM 741 C C . LEU A 1 94 ? -2.557 -4.508 9.477 1.00 96.69 94 LEU A C 1
ATOM 743 O O . LEU A 1 94 ? -1.512 -4.489 8.820 1.00 96.69 94 LEU A O 1
ATOM 747 N N . LEU A 1 95 ? -2.604 -4.047 10.725 1.00 95.19 95 LEU A N 1
ATOM 748 C CA . LEU A 1 95 ? -1.450 -3.423 11.378 1.00 95.19 95 LEU A CA 1
ATOM 749 C C . LEU A 1 95 ? -0.466 -4.466 11.920 1.00 95.19 95 LEU A C 1
ATOM 751 O O . LEU A 1 95 ? 0.736 -4.342 11.679 1.00 95.19 95 LEU A O 1
ATOM 755 N N . SER A 1 96 ? -0.982 -5.523 12.546 1.00 92.75 96 SER A N 1
ATOM 756 C CA . SER A 1 96 ? -0.222 -6.588 13.202 1.00 92.75 96 SER A CA 1
ATOM 757 C C . SER A 1 96 ? 0.191 -7.690 12.223 1.00 92.75 96 SER A C 1
ATOM 759 O O . SER A 1 96 ? 1.367 -7.835 11.890 1.00 92.75 96 SER A O 1
ATOM 761 N N . GLU A 1 97 ? -0.763 -8.476 11.711 1.00 93.06 97 GLU A N 1
ATOM 762 C CA . GLU A 1 97 ? -0.461 -9.678 10.913 1.00 93.06 97 GLU A CA 1
ATOM 763 C C . GLU A 1 97 ? 0.044 -9.346 9.500 1.00 93.06 97 GLU A C 1
ATOM 765 O O . GLU A 1 97 ? 0.980 -9.969 8.973 1.00 93.06 97 GLU A O 1
ATOM 770 N N . CYS A 1 98 ? -0.552 -8.339 8.858 1.00 95.12 98 CYS A N 1
ATOM 771 C CA . CYS A 1 98 ? -0.085 -7.865 7.559 1.00 95.12 98 CYS A CA 1
ATOM 772 C C . CYS A 1 98 ? 1.213 -7.053 7.685 1.00 95.12 98 CYS A C 1
ATOM 774 O O . CYS A 1 98 ? 1.964 -7.017 6.712 1.00 95.12 98 CYS A O 1
ATOM 776 N N . ASN A 1 99 ? 1.526 -6.520 8.875 1.00 94.62 99 ASN A N 1
ATOM 777 C CA . ASN A 1 99 ? 2.710 -5.708 9.172 1.00 94.62 99 ASN A CA 1
ATOM 778 C C . ASN A 1 99 ? 2.819 -4.459 8.275 1.00 94.62 99 ASN A C 1
ATOM 780 O O . ASN A 1 99 ? 3.891 -4.145 7.755 1.00 94.62 99 ASN A O 1
ATOM 784 N N . LEU A 1 100 ? 1.708 -3.737 8.080 1.00 95.69 100 LEU A N 1
ATOM 785 C CA . LEU A 1 100 ? 1.659 -2.572 7.187 1.00 95.69 100 LEU A CA 1
ATOM 786 C C . LEU A 1 100 ? 2.738 -1.526 7.521 1.00 95.69 100 LEU A C 1
ATOM 788 O O . LEU A 1 100 ? 3.429 -1.045 6.624 1.00 95.69 100 LEU A O 1
ATOM 792 N N . ILE A 1 101 ? 2.904 -1.200 8.807 1.00 94.62 101 ILE A N 1
ATOM 793 C CA . ILE A 1 101 ? 3.879 -0.203 9.279 1.00 94.62 101 ILE A CA 1
ATOM 794 C C . ILE A 1 101 ? 5.302 -0.644 8.922 1.00 94.62 101 ILE A C 1
ATOM 796 O O . ILE A 1 101 ? 6.070 0.133 8.356 1.00 94.62 101 ILE A O 1
ATOM 800 N N . GLY A 1 102 ? 5.649 -1.903 9.206 1.00 93.06 102 GLY A N 1
ATOM 801 C CA . GLY A 1 102 ? 6.952 -2.455 8.850 1.00 93.06 102 GLY A CA 1
ATOM 802 C C . GLY A 1 102 ? 7.190 -2.433 7.342 1.00 93.06 102 GLY A C 1
ATOM 803 O O . GLY A 1 102 ? 8.247 -1.993 6.902 1.00 93.06 102 GLY A O 1
ATOM 804 N N . SER A 1 103 ? 6.195 -2.820 6.543 1.00 92.50 103 SER A N 1
ATOM 805 C CA . SER A 1 103 ? 6.290 -2.804 5.080 1.00 92.50 103 SER A CA 1
ATOM 806 C C . SER A 1 103 ? 6.516 -1.401 4.504 1.00 92.50 103 SER A C 1
ATOM 808 O O . SER A 1 103 ? 7.332 -1.249 3.597 1.00 92.50 103 SER A O 1
ATOM 810 N N . ILE A 1 104 ? 5.857 -0.367 5.043 1.00 93.12 104 ILE A N 1
ATOM 811 C CA . ILE A 1 104 ? 6.099 1.034 4.647 1.00 93.12 104 ILE A CA 1
ATOM 812 C C . ILE A 1 104 ? 7.553 1.429 4.943 1.00 93.12 104 ILE A C 1
ATOM 814 O O . ILE A 1 104 ? 8.225 2.012 4.090 1.00 93.12 104 ILE A O 1
ATOM 818 N N .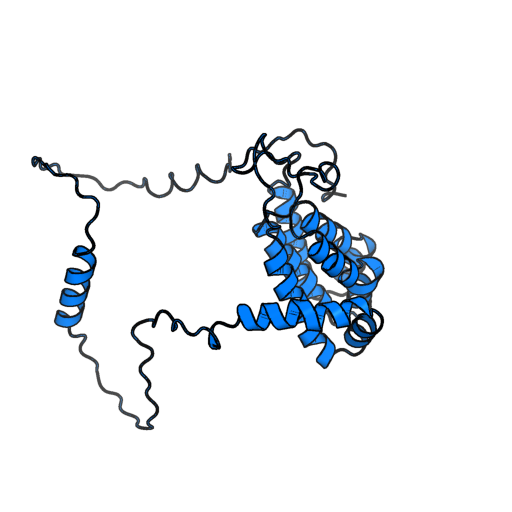 LEU A 1 105 ? 8.047 1.097 6.139 1.00 92.12 105 LEU A N 1
ATOM 819 C CA . LEU A 1 105 ? 9.399 1.452 6.573 1.00 92.12 105 LEU A CA 1
ATOM 820 C C . LEU A 1 105 ? 10.486 0.749 5.754 1.00 92.12 105 LEU A C 1
ATOM 822 O O . LEU A 1 105 ? 11.502 1.367 5.438 1.00 92.12 105 LEU A O 1
ATOM 826 N N . GLU A 1 106 ? 10.292 -0.522 5.401 1.00 89.56 106 GLU A N 1
ATOM 827 C CA . GLU A 1 106 ? 11.243 -1.250 4.553 1.00 89.56 106 GLU A CA 1
ATOM 828 C C . GLU A 1 106 ? 11.233 -0.728 3.110 1.00 89.56 106 GLU A C 1
ATOM 830 O O . GLU A 1 106 ? 12.297 -0.523 2.526 1.00 89.56 106 GLU A O 1
ATOM 835 N N . ALA A 1 107 ? 10.059 -0.412 2.555 1.00 87.00 107 ALA A N 1
ATOM 836 C CA . ALA A 1 107 ? 9.953 0.130 1.200 1.00 87.00 107 ALA A CA 1
ATOM 837 C C . ALA A 1 107 ? 10.631 1.501 1.035 1.00 87.00 107 ALA A C 1
ATOM 839 O O . ALA A 1 107 ? 11.125 1.823 -0.045 1.00 87.00 107 ALA A O 1
ATOM 840 N N . GLU A 1 108 ? 10.682 2.315 2.093 1.00 83.50 108 GLU A N 1
ATOM 841 C CA . GLU A 1 108 ? 11.397 3.592 2.050 1.00 83.50 108 GLU A CA 1
ATOM 842 C C . GLU A 1 108 ? 12.922 3.403 1.985 1.00 83.50 108 GLU A C 1
ATOM 844 O O . GLU A 1 108 ? 13.600 4.111 1.233 1.00 83.50 108 GLU A O 1
ATOM 849 N N . LYS A 1 109 ? 13.469 2.445 2.746 1.00 81.69 109 LYS A N 1
ATOM 850 C CA . LYS A 1 109 ? 14.915 2.160 2.751 1.00 81.69 109 LYS A CA 1
ATOM 851 C C . LYS A 1 109 ? 15.401 1.703 1.380 1.00 81.69 109 LYS A C 1
ATOM 853 O O . LYS A 1 109 ? 16.454 2.145 0.931 1.00 81.69 109 LYS A O 1
ATOM 858 N N . ASP A 1 110 ? 14.590 0.896 0.704 1.00 72.31 110 ASP A N 1
ATOM 859 C CA . ASP A 1 110 ? 14.888 0.314 -0.604 1.00 72.31 110 ASP A CA 1
ATOM 860 C C . ASP A 1 110 ? 14.270 1.139 -1.758 1.00 72.31 110 ASP A C 1
ATOM 862 O O . ASP A 1 110 ? 13.949 0.610 -2.817 1.00 72.31 110 ASP A O 1
ATOM 866 N N . SER A 1 111 ? 14.102 2.459 -1.593 1.00 66.94 111 SER A N 1
ATOM 867 C CA . SER A 1 111 ? 13.373 3.328 -2.544 1.00 66.94 111 SER A CA 1
ATOM 868 C C . SER A 1 111 ? 13.986 3.436 -3.957 1.00 66.94 111 SER A C 1
ATOM 870 O O . SER A 1 111 ? 13.346 3.964 -4.879 1.00 66.94 111 SER A O 1
ATOM 872 N N . THR A 1 112 ? 15.193 2.903 -4.160 1.00 63.81 112 THR A N 1
ATOM 873 C CA . THR A 1 112 ? 15.871 2.764 -5.457 1.00 63.81 112 THR A CA 1
ATOM 874 C C . THR A 1 112 ? 16.192 1.301 -5.745 1.00 63.81 112 THR A C 1
ATOM 876 O O . THR A 1 112 ? 16.961 0.691 -5.008 1.00 63.81 112 THR A O 1
ATOM 879 N N . LEU A 1 113 ? 15.675 0.763 -6.854 1.00 60.25 113 LEU A N 1
ATOM 880 C CA . LEU A 1 113 ? 15.945 -0.612 -7.287 1.00 60.25 113 LEU A CA 1
ATOM 881 C C . LEU A 1 113 ? 17.384 -0.757 -7.792 1.00 60.25 113 LEU A C 1
ATOM 883 O O . LEU A 1 113 ? 17.656 -0.417 -8.943 1.00 60.25 113 LEU A O 1
ATOM 887 N N . THR A 1 114 ? 18.323 -1.246 -6.980 1.00 52.91 114 THR A N 1
ATOM 888 C CA . THR A 1 114 ? 19.697 -1.439 -7.461 1.00 52.91 114 THR A CA 1
ATOM 889 C C . THR A 1 114 ? 19.824 -2.729 -8.274 1.00 52.91 114 THR A C 1
ATOM 891 O O . THR A 1 114 ? 19.163 -3.726 -8.002 1.00 52.91 114 THR A O 1
ATOM 894 N N . ALA A 1 115 ? 20.691 -2.737 -9.294 1.00 47.97 115 ALA A N 1
ATOM 895 C CA . ALA A 1 115 ? 20.903 -3.912 -10.151 1.00 47.97 115 ALA A CA 1
ATOM 896 C C . ALA A 1 115 ? 21.426 -5.153 -9.385 1.00 47.97 115 ALA A C 1
ATOM 898 O O . ALA A 1 115 ? 21.348 -6.269 -9.895 1.00 47.97 115 ALA A O 1
ATOM 899 N N . GLY A 1 116 ? 21.937 -4.970 -8.159 1.00 47.94 116 GLY A N 1
ATOM 900 C CA . GLY A 1 116 ? 22.358 -6.050 -7.262 1.00 47.94 116 GLY A CA 1
ATOM 901 C C . GLY A 1 116 ? 21.206 -6.753 -6.534 1.00 47.94 116 GLY A C 1
ATOM 902 O O . GLY A 1 116 ? 21.408 -7.845 -6.016 1.00 47.94 116 GLY A O 1
ATOM 903 N N . ASP A 1 117 ? 19.994 -6.190 -6.553 1.00 54.59 117 ASP A N 1
ATOM 904 C CA . ASP A 1 117 ? 18.808 -6.713 -5.859 1.00 54.59 117 ASP A CA 1
ATOM 905 C C . ASP A 1 117 ? 17.966 -7.643 -6.751 1.00 54.59 117 ASP A C 1
ATOM 907 O O . ASP A 1 117 ? 16.738 -7.680 -6.667 1.00 54.59 117 ASP A O 1
ATOM 911 N N . SER A 1 118 ? 18.623 -8.402 -7.634 1.00 49.94 118 SER A N 1
ATOM 912 C CA . SER A 1 118 ? 17.972 -9.245 -8.653 1.00 49.94 118 SER A CA 1
ATOM 913 C C . SER A 1 118 ? 16.991 -10.284 -8.072 1.00 49.94 118 SER A C 1
ATOM 915 O O . SER A 1 118 ? 16.020 -10.640 -8.742 1.00 49.94 118 SER A O 1
ATOM 917 N N . ASP A 1 119 ? 17.191 -10.711 -6.818 1.00 53.06 119 ASP A N 1
ATOM 918 C CA . ASP A 1 119 ? 16.278 -11.613 -6.095 1.00 53.06 119 ASP A CA 1
ATOM 919 C C . ASP A 1 119 ? 15.056 -10.895 -5.493 1.00 53.06 119 ASP A C 1
ATOM 921 O O . ASP A 1 119 ? 13.982 -11.488 -5.400 1.00 53.06 119 ASP A O 1
ATOM 925 N N . LYS A 1 120 ? 15.176 -9.610 -5.123 1.00 55.16 120 LYS A N 1
ATOM 926 C CA . LYS A 1 120 ? 14.056 -8.796 -4.604 1.00 55.16 120 LYS A CA 1
ATOM 927 C C . LYS A 1 120 ? 13.187 -8.209 -5.716 1.00 55.16 120 LYS A C 1
ATOM 929 O O . LYS A 1 120 ? 12.078 -7.759 -5.454 1.00 55.16 120 LYS A O 1
ATOM 934 N N . LEU A 1 121 ? 13.698 -8.179 -6.947 1.00 56.12 121 LEU A N 1
ATOM 935 C CA . LEU A 1 121 ? 13.041 -7.524 -8.074 1.00 56.12 121 LEU A CA 1
ATOM 936 C C . LEU A 1 121 ? 11.919 -8.342 -8.711 1.00 56.12 121 LEU A C 1
ATOM 938 O O . LEU A 1 121 ? 11.221 -7.817 -9.572 1.00 56.12 121 LEU A O 1
ATOM 942 N N . GLN A 1 122 ? 11.725 -9.604 -8.328 1.00 66.88 122 GLN A N 1
ATOM 943 C CA . GLN A 1 122 ? 10.715 -10.450 -8.955 1.00 66.88 122 GLN A CA 1
ATOM 944 C C . GLN A 1 122 ? 9.310 -9.875 -8.713 1.00 66.88 122 GLN A C 1
ATOM 946 O O . GLN A 1 122 ? 8.926 -9.723 -7.552 1.00 66.88 122 GLN A O 1
ATOM 951 N N . PRO A 1 123 ? 8.529 -9.584 -9.776 1.00 81.25 123 PRO A N 1
ATOM 952 C CA . PRO A 1 123 ? 8.687 -10.077 -11.159 1.00 81.25 123 PRO A CA 1
ATOM 953 C C . PRO A 1 123 ? 9.327 -9.115 -12.181 1.00 81.25 123 PRO A C 1
ATOM 955 O O . PRO A 1 123 ? 9.411 -9.447 -13.364 1.00 81.25 123 PRO A O 1
ATOM 958 N N . THR A 1 124 ? 9.709 -7.897 -11.799 1.00 85.75 124 THR A N 1
ATOM 959 C CA . THR A 1 124 ? 10.307 -6.906 -12.710 1.00 85.75 124 THR A CA 1
ATOM 960 C C . THR A 1 124 ? 11.782 -7.212 -12.957 1.00 85.75 124 THR A C 1
ATOM 962 O O . THR A 1 124 ? 12.577 -7.231 -12.034 1.00 85.75 124 THR A O 1
ATOM 965 N N . VAL A 1 125 ? 12.194 -7.383 -14.210 1.00 85.62 125 VAL A N 1
ATOM 966 C CA . VAL A 1 125 ? 13.596 -7.616 -14.584 1.00 85.62 125 VAL A CA 1
ATOM 967 C C . VAL A 1 125 ? 14.062 -6.485 -15.506 1.00 85.62 125 VAL A C 1
ATOM 969 O O . VAL A 1 125 ? 13.463 -6.304 -16.570 1.00 85.62 125 VAL A O 1
ATOM 972 N N . PRO A 1 126 ? 15.101 -5.710 -15.143 1.00 84.81 126 PRO A N 1
ATOM 973 C CA . PRO A 1 126 ? 15.604 -4.621 -15.974 1.00 84.81 126 PRO A CA 1
ATOM 974 C C . PRO A 1 126 ? 16.281 -5.168 -17.236 1.00 84.81 126 PRO A C 1
ATOM 976 O O . PRO A 1 126 ? 16.885 -6.240 -17.217 1.00 84.81 126 PRO A O 1
ATOM 979 N N . ALA A 1 127 ? 16.204 -4.425 -18.341 1.00 85.38 127 ALA A N 1
ATOM 980 C CA . ALA A 1 127 ? 17.022 -4.712 -19.518 1.00 85.38 127 ALA A CA 1
ATOM 981 C C . ALA A 1 127 ? 18.502 -4.384 -19.253 1.00 85.38 127 ALA A C 1
ATOM 983 O O . ALA A 1 127 ? 18.822 -3.509 -18.442 1.00 85.38 127 ALA A O 1
ATOM 984 N N . GLU A 1 128 ? 19.407 -5.053 -19.971 1.00 81.88 128 GLU A N 1
ATOM 985 C CA . GLU A 1 128 ? 20.848 -4.812 -19.862 1.00 81.88 128 GLU A CA 1
ATOM 986 C C . GLU A 1 128 ? 21.191 -3.325 -20.060 1.00 81.88 128 GLU A C 1
ATOM 988 O O . GLU A 1 128 ? 20.678 -2.649 -20.954 1.00 81.88 128 GLU A O 1
ATOM 993 N N . GLY A 1 129 ? 22.045 -2.791 -19.181 1.00 78.56 129 GLY A N 1
ATOM 994 C CA . GLY A 1 129 ? 22.492 -1.395 -19.229 1.00 78.56 129 GLY A CA 1
ATOM 995 C C . GLY A 1 129 ? 21.485 -0.352 -18.722 1.00 78.56 129 GLY A C 1
ATOM 996 O O . GLY A 1 129 ? 21.818 0.836 -18.684 1.00 78.56 129 GLY A O 1
ATOM 997 N N . LYS A 1 130 ? 20.273 -0.741 -18.296 1.00 79.56 130 LYS A N 1
ATOM 998 C CA . LYS A 1 130 ? 19.324 0.189 -17.664 1.00 79.56 130 LYS A CA 1
ATOM 999 C C . LYS A 1 130 ? 19.751 0.520 -16.233 1.00 79.56 130 LYS A C 1
ATOM 1001 O O . LYS A 1 130 ? 20.124 -0.351 -15.453 1.00 79.56 130 LYS A O 1
ATOM 1006 N N . LYS A 1 131 ? 19.674 1.806 -15.880 1.00 76.25 131 LYS A N 1
ATOM 1007 C CA . LYS A 1 131 ? 19.970 2.288 -14.524 1.00 76.25 131 LYS A CA 1
ATOM 1008 C C . LYS A 1 131 ? 18.837 1.932 -13.547 1.00 76.25 131 LYS A C 1
ATOM 1010 O O . LYS A 1 131 ? 17.686 1.851 -13.976 1.00 76.25 131 LYS A O 1
ATOM 1015 N N . PRO A 1 132 ? 19.132 1.789 -12.247 1.00 73.00 132 PRO A N 1
ATOM 1016 C CA . PRO A 1 132 ? 18.140 1.791 -11.172 1.00 73.00 132 PRO A CA 1
ATOM 1017 C C . PRO A 1 132 ? 17.082 2.887 -11.330 1.00 73.00 132 PRO A C 1
ATOM 1019 O O . PRO A 1 132 ? 17.430 4.064 -11.446 1.00 73.00 132 PRO A O 1
ATOM 1022 N N . LEU A 1 133 ? 15.799 2.513 -11.330 1.00 78.69 133 LEU A N 1
ATOM 1023 C CA . LEU A 1 133 ? 14.691 3.465 -11.248 1.00 78.69 133 LEU A CA 1
ATOM 1024 C C . LEU A 1 133 ? 14.189 3.564 -9.808 1.00 78.69 133 LEU A C 1
ATOM 1026 O O . LEU A 1 133 ? 14.185 2.586 -9.057 1.00 78.69 133 LEU A O 1
ATOM 1030 N N . ARG A 1 134 ? 13.715 4.757 -9.439 1.00 82.81 134 ARG A N 1
ATOM 1031 C CA . ARG A 1 134 ? 12.954 4.943 -8.202 1.00 82.81 134 ARG A CA 1
ATOM 1032 C C . ARG A 1 134 ? 11.681 4.101 -8.262 1.00 82.81 134 ARG A C 1
ATOM 1034 O O . ARG A 1 134 ? 11.046 4.027 -9.313 1.00 82.81 134 ARG A O 1
ATOM 1041 N N . ILE A 1 135 ? 11.310 3.491 -7.145 1.00 84.38 135 ILE A N 1
ATOM 1042 C CA . ILE A 1 135 ? 10.087 2.695 -7.031 1.00 84.38 135 ILE A CA 1
ATOM 1043 C C . ILE A 1 135 ? 8.844 3.578 -7.261 1.00 84.38 135 ILE A C 1
ATOM 1045 O O . ILE A 1 135 ? 8.746 4.685 -6.728 1.00 84.38 135 ILE A O 1
ATOM 1049 N N . GLY A 1 136 ? 7.884 3.090 -8.056 1.00 85.62 136 GLY A N 1
ATOM 1050 C CA . GLY A 1 136 ? 6.668 3.832 -8.418 1.00 85.62 136 GLY A CA 1
ATOM 1051 C C . GLY A 1 136 ? 5.590 3.858 -7.328 1.00 85.62 136 GLY A C 1
ATOM 1052 O O . GLY A 1 136 ? 4.763 4.767 -7.296 1.00 85.62 136 GLY A O 1
ATOM 1053 N N . ASN A 1 137 ? 5.610 2.902 -6.399 1.00 90.00 137 ASN A N 1
ATOM 1054 C CA . ASN A 1 137 ? 4.588 2.755 -5.359 1.00 90.00 137 ASN A CA 1
ATOM 1055 C C . ASN A 1 137 ? 4.719 3.756 -4.180 1.00 90.00 137 ASN A C 1
ATOM 1057 O O . ASN A 1 137 ? 3.774 3.928 -3.410 1.00 90.00 137 ASN A O 1
ATOM 1061 N N . ILE A 1 138 ? 5.833 4.499 -4.079 1.00 91.00 138 ILE A N 1
ATOM 1062 C CA . ILE A 1 138 ? 6.125 5.422 -2.961 1.00 91.00 138 ILE A CA 1
ATOM 1063 C C . ILE A 1 138 ? 5.074 6.536 -2.810 1.00 91.00 138 ILE A C 1
ATOM 1065 O O . ILE A 1 138 ? 4.748 6.949 -1.695 1.00 91.00 138 ILE A O 1
ATOM 1069 N N . GLY A 1 139 ? 4.507 7.023 -3.918 1.00 92.00 139 GLY A N 1
ATOM 1070 C CA . GLY A 1 139 ? 3.450 8.041 -3.871 1.00 92.00 139 GLY A CA 1
ATOM 1071 C C . GLY A 1 139 ? 2.146 7.520 -3.255 1.00 92.00 139 GLY A C 1
ATOM 1072 O O . GLY A 1 139 ? 1.442 8.259 -2.571 1.00 92.00 139 GLY A O 1
ATOM 1073 N N . HIS A 1 140 ? 1.834 6.236 -3.451 1.00 95.25 140 HIS A N 1
ATOM 1074 C CA . HIS A 1 140 ? 0.703 5.587 -2.784 1.00 95.25 140 HIS A CA 1
ATOM 1075 C C . HIS A 1 140 ? 1.002 5.364 -1.300 1.00 95.25 140 HIS A C 1
ATOM 1077 O O . HIS A 1 140 ? 0.164 5.692 -0.468 1.00 95.25 140 HIS A O 1
ATOM 1083 N N . LEU A 1 141 ? 2.213 4.909 -0.950 1.00 94.81 141 LEU A N 1
ATOM 1084 C CA . LEU A 1 141 ? 2.625 4.756 0.452 1.00 94.81 141 LEU A CA 1
ATOM 1085 C C . LEU A 1 141 ? 2.538 6.074 1.220 1.00 94.81 141 LEU A C 1
ATOM 1087 O O . LEU A 1 141 ? 2.028 6.101 2.328 1.00 94.81 141 LEU A O 1
ATOM 1091 N N . THR A 1 142 ? 2.960 7.179 0.608 1.00 94.62 142 THR A N 1
ATOM 1092 C CA . THR A 1 142 ? 2.865 8.512 1.221 1.00 94.62 142 THR A CA 1
ATOM 1093 C C . THR A 1 142 ? 1.407 8.877 1.534 1.00 94.62 142 THR A C 1
ATOM 1095 O O . THR A 1 142 ? 1.106 9.314 2.644 1.00 94.62 142 THR A O 1
ATOM 1098 N N . ARG A 1 143 ? 0.476 8.625 0.602 1.00 95.88 143 ARG A N 1
ATOM 1099 C CA . ARG A 1 143 ? -0.966 8.842 0.820 1.00 95.88 143 ARG A CA 1
ATOM 1100 C C . ARG A 1 143 ? -1.544 7.930 1.902 1.00 95.88 143 ARG A C 1
ATOM 1102 O O . ARG A 1 143 ? -2.251 8.421 2.781 1.00 95.88 143 ARG A O 1
ATOM 1109 N N . ILE A 1 144 ? -1.194 6.643 1.882 1.00 96.81 144 ILE A N 1
ATOM 1110 C CA . ILE A 1 144 ? -1.590 5.664 2.904 1.00 96.81 144 ILE A CA 1
ATOM 1111 C C . ILE A 1 144 ? -1.104 6.114 4.284 1.00 96.81 144 ILE A C 1
ATOM 1113 O O . ILE A 1 144 ? -1.904 6.193 5.211 1.00 96.81 144 ILE A O 1
ATOM 1117 N N . SER A 1 145 ? 0.171 6.482 4.420 1.00 96.56 145 SER A N 1
ATOM 1118 C CA . SER A 1 145 ? 0.755 6.935 5.685 1.00 96.56 145 SER A CA 1
ATOM 1119 C C . SER A 1 145 ? 0.101 8.210 6.208 1.00 96.56 145 SER A C 1
ATOM 1121 O O . SER A 1 145 ? -0.188 8.310 7.397 1.00 96.56 145 SER A O 1
ATOM 1123 N N . ASN A 1 146 ? -0.192 9.175 5.332 1.00 96.31 146 ASN A N 1
ATOM 1124 C CA . ASN A 1 146 ? -0.903 10.393 5.722 1.00 96.31 146 ASN A CA 1
ATOM 1125 C C . ASN A 1 146 ? -2.314 10.089 6.236 1.00 96.31 146 ASN A C 1
ATOM 1127 O O . ASN A 1 146 ? -2.742 10.644 7.249 1.00 96.31 146 ASN A O 1
ATOM 1131 N N . LYS A 1 147 ? -3.027 9.176 5.572 1.00 96.44 147 LYS A N 1
ATOM 1132 C CA . LYS A 1 147 ? -4.357 8.751 6.008 1.00 96.44 147 LYS A CA 1
ATOM 1133 C C . LYS A 1 147 ? -4.309 7.961 7.318 1.00 96.44 147 LYS A C 1
ATOM 1135 O O . LYS A 1 147 ? -5.151 8.183 8.184 1.00 96.44 147 LYS A O 1
ATOM 1140 N N . LEU A 1 148 ? -3.299 7.114 7.501 1.00 95.50 148 LEU A N 1
ATOM 1141 C CA . LEU A 1 148 ? -3.050 6.391 8.748 1.00 95.50 148 LEU A CA 1
ATOM 1142 C C . LEU A 1 148 ? -2.839 7.363 9.921 1.00 95.50 148 LEU A C 1
ATOM 1144 O O . LEU A 1 148 ? -3.474 7.212 10.962 1.00 95.50 148 LEU A O 1
ATOM 1148 N N . LEU A 1 149 ? -2.034 8.416 9.732 1.00 95.00 149 LEU A N 1
ATOM 1149 C CA . LEU A 1 149 ? -1.842 9.472 10.736 1.00 95.00 149 LEU A CA 1
ATOM 1150 C C . LEU A 1 149 ? -3.121 10.259 11.024 1.00 95.00 149 LEU A C 1
ATOM 1152 O O . LEU A 1 149 ? -3.392 10.593 12.175 1.00 95.00 149 LEU A O 1
ATOM 1156 N N . GLN A 1 150 ? -3.919 10.549 9.995 1.00 94.94 150 GLN A N 1
ATOM 1157 C CA . GLN A 1 150 ? -5.210 11.204 10.181 1.00 94.9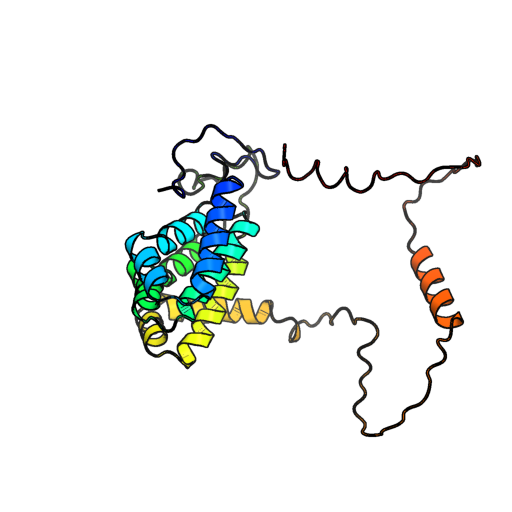4 150 GLN A CA 1
ATOM 1158 C C . GLN A 1 150 ? -6.126 10.364 11.080 1.00 94.94 150 GLN A C 1
ATOM 1160 O O . GLN A 1 150 ? -6.721 10.902 12.012 1.00 94.94 150 GLN A O 1
ATOM 1165 N N . LEU A 1 151 ? -6.224 9.058 10.817 1.00 94.56 151 LEU A N 1
ATOM 1166 C CA . LEU A 1 151 ? -7.083 8.145 11.571 1.00 94.56 151 LEU A CA 1
ATOM 1167 C C . LEU A 1 151 ? -6.565 7.886 12.990 1.00 94.56 151 LEU A C 1
ATOM 1169 O O . LEU A 1 151 ? -7.372 7.769 13.909 1.00 94.56 151 LEU A O 1
ATOM 1173 N N . ALA A 1 152 ? -5.248 7.895 13.205 1.00 93.31 152 ALA A N 1
ATOM 1174 C CA . ALA A 1 152 ? -4.645 7.782 14.535 1.00 93.31 152 ALA A CA 1
ATOM 1175 C C . ALA A 1 152 ? -5.064 8.912 15.498 1.00 93.31 152 ALA A C 1
ATOM 1177 O O . ALA A 1 152 ? -5.039 8.726 16.710 1.00 93.31 152 ALA A O 1
ATOM 1178 N N . ASN A 1 153 ? -5.499 10.071 14.989 1.00 92.31 153 ASN A N 1
ATOM 1179 C CA . ASN A 1 153 ? -6.024 11.150 15.836 1.00 92.31 153 ASN A CA 1
ATOM 1180 C C . ASN A 1 153 ? -7.410 10.840 16.425 1.00 92.31 153 ASN A C 1
ATOM 1182 O O . ASN A 1 153 ? -7.837 11.505 17.366 1.00 92.31 153 ASN A O 1
ATOM 1186 N N . SER A 1 154 ? -8.145 9.887 15.850 1.00 91.69 154 SER A N 1
ATOM 1187 C CA . SER A 1 154 ? -9.513 9.539 16.263 1.00 91.69 154 SER A CA 1
ATOM 1188 C C . SER A 1 154 ? -9.658 8.088 16.718 1.00 91.69 154 SER A C 1
ATOM 1190 O O . SER A 1 154 ? -10.618 7.771 17.416 1.00 91.69 154 SER A O 1
ATOM 1192 N N . ASN A 1 155 ? -8.723 7.211 16.351 1.00 91.88 155 ASN A N 1
ATOM 1193 C CA . ASN A 1 155 ? -8.723 5.800 16.709 1.00 91.88 155 ASN A CA 1
ATOM 1194 C C . ASN A 1 155 ? -7.504 5.468 17.589 1.00 91.88 155 ASN A C 1
ATOM 1196 O O . ASN A 1 155 ? -6.366 5.454 17.116 1.00 91.88 155 ASN A O 1
ATOM 1200 N N . VAL A 1 156 ? -7.771 5.171 18.866 1.00 91.25 156 VAL A N 1
ATOM 1201 C CA . VAL A 1 156 ? -6.749 4.857 19.880 1.00 91.25 156 VAL A CA 1
ATOM 1202 C C . VAL A 1 156 ? -5.980 3.580 19.539 1.00 91.25 156 VAL A C 1
ATOM 1204 O O . VAL A 1 156 ? -4.782 3.521 19.780 1.00 91.25 156 VAL A O 1
ATOM 1207 N N . GLU A 1 157 ? -6.627 2.584 18.933 1.00 89.50 157 GLU A N 1
ATOM 1208 C CA . GLU A 1 157 ? -5.979 1.326 18.539 1.00 89.50 157 GLU A CA 1
ATOM 1209 C C . GLU A 1 157 ? -4.893 1.575 17.486 1.00 89.50 157 GLU A C 1
ATOM 1211 O O . GLU A 1 157 ? -3.748 1.157 17.649 1.00 89.50 157 GLU A O 1
ATOM 1216 N N . ILE A 1 158 ? -5.223 2.351 16.448 1.00 92.75 158 ILE A N 1
ATOM 1217 C CA . ILE A 1 158 ? -4.257 2.762 15.420 1.00 92.75 158 ILE A CA 1
ATOM 1218 C C . ILE A 1 158 ? -3.132 3.590 16.051 1.00 92.75 158 ILE A C 1
ATOM 1220 O O . ILE A 1 158 ? -1.960 3.395 15.733 1.00 92.75 158 ILE A O 1
ATOM 1224 N N . GLN A 1 159 ? -3.473 4.507 16.959 1.00 93.56 159 GLN A N 1
ATOM 1225 C CA . GLN A 1 159 ? -2.490 5.336 17.650 1.00 93.56 159 GLN A CA 1
ATOM 1226 C C . GLN A 1 159 ? -1.486 4.501 18.454 1.00 93.56 159 GLN A C 1
ATOM 1228 O O . GLN A 1 159 ? -0.286 4.769 18.373 1.00 93.56 159 GLN A O 1
ATOM 1233 N N . SER A 1 160 ? -1.954 3.493 19.195 1.00 91.62 160 SER A N 1
ATOM 1234 C CA . SER A 1 160 ? -1.098 2.587 19.965 1.00 91.62 160 SER A CA 1
ATOM 1235 C C . SER A 1 160 ? -0.115 1.847 19.058 1.00 91.62 160 SER A C 1
ATOM 1237 O O . SER A 1 160 ? 1.089 1.934 19.286 1.00 91.62 160 SER A O 1
ATOM 1239 N N . HIS A 1 161 ? -0.598 1.250 17.963 1.00 91.00 161 HIS A N 1
ATOM 1240 C CA . HIS A 1 161 ? 0.247 0.566 16.972 1.00 91.00 161 HIS A CA 1
ATOM 1241 C C . HIS A 1 161 ? 1.349 1.461 16.390 1.00 91.00 161 HIS A C 1
ATOM 1243 O O . HIS A 1 161 ? 2.485 1.025 16.199 1.00 91.00 161 HIS A O 1
ATOM 1249 N N . LEU A 1 162 ? 1.041 2.733 16.122 1.00 91.31 162 LEU A N 1
ATOM 1250 C CA . LEU A 1 162 ? 2.036 3.687 15.627 1.00 91.31 162 LEU A CA 1
ATOM 1251 C C . LEU A 1 162 ? 3.079 4.060 16.689 1.00 91.31 162 LEU A C 1
ATOM 1253 O O . LEU A 1 162 ? 4.259 4.187 16.367 1.00 91.31 162 LEU A O 1
ATOM 1257 N N . GLN A 1 163 ? 2.654 4.259 17.939 1.00 89.25 163 GLN A N 1
ATOM 1258 C CA . GLN A 1 163 ? 3.534 4.670 19.040 1.00 89.25 163 GLN A CA 1
ATOM 1259 C C . GLN A 1 163 ? 4.457 3.547 19.518 1.00 89.25 163 GLN A C 1
ATOM 1261 O O . GLN A 1 163 ? 5.567 3.821 19.972 1.00 89.25 163 GLN A O 1
ATOM 1266 N N . GLU A 1 164 ? 4.029 2.293 19.389 1.00 89.62 164 GLU A N 1
ATOM 1267 C CA . GLU A 1 164 ? 4.852 1.121 19.701 1.00 89.62 164 GLU A CA 1
ATOM 1268 C C . GLU A 1 164 ? 6.081 1.005 18.785 1.00 89.62 164 GLU A C 1
ATOM 1270 O O . GLU A 1 164 ? 7.108 0.443 19.174 1.00 89.62 164 GLU A O 1
ATOM 1275 N N . ASN A 1 165 ? 6.020 1.579 17.580 1.00 89.38 165 ASN A N 1
ATOM 1276 C CA . ASN A 1 165 ? 7.102 1.522 16.611 1.00 89.38 165 ASN A CA 1
ATOM 1277 C C . ASN A 1 165 ? 7.937 2.813 16.616 1.00 89.38 165 ASN A C 1
ATOM 1279 O O . ASN A 1 165 ? 7.656 3.762 15.887 1.00 89.38 165 ASN A O 1
ATOM 1283 N N . SER A 1 166 ? 9.032 2.841 17.381 1.00 89.75 166 SER A N 1
ATOM 1284 C CA . SER A 1 166 ? 9.921 4.016 17.437 1.00 89.75 166 SER A CA 1
ATOM 1285 C C . SER A 1 166 ? 10.467 4.438 16.066 1.00 89.75 166 SER A C 1
ATOM 1287 O O . SER A 1 166 ? 10.555 5.629 15.777 1.00 89.75 166 SER A O 1
ATOM 1289 N N . LYS A 1 167 ? 10.743 3.475 15.174 1.00 93.12 167 LYS A N 1
ATOM 1290 C CA . LYS A 1 167 ? 11.217 3.755 13.808 1.00 93.12 167 LYS A CA 1
ATOM 1291 C C . LYS A 1 167 ? 10.166 4.478 12.967 1.00 93.12 167 LYS A C 1
ATOM 1293 O O . LYS A 1 167 ? 10.528 5.225 12.060 1.00 93.12 167 LYS A O 1
ATOM 1298 N N . TRP A 1 168 ? 8.880 4.254 13.244 1.00 93.81 168 TRP A N 1
ATOM 1299 C CA . TRP A 1 168 ? 7.797 4.982 12.590 1.00 93.81 168 TRP A CA 1
ATOM 1300 C C . TRP A 1 168 ? 7.821 6.465 12.955 1.00 93.81 168 TRP A C 1
ATOM 1302 O O . TRP A 1 168 ? 7.709 7.303 12.064 1.00 93.81 168 TRP A O 1
ATOM 1312 N N . VAL A 1 169 ? 8.019 6.793 14.234 1.00 91.62 169 VAL A N 1
ATOM 1313 C CA . VAL A 1 169 ? 8.069 8.184 14.717 1.00 91.62 1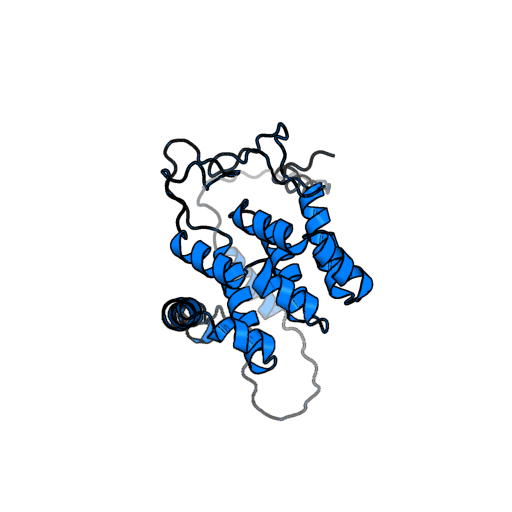69 VAL A CA 1
ATOM 1314 C C . VAL A 1 169 ? 9.233 8.950 14.081 1.00 91.62 169 VAL A C 1
ATOM 1316 O O . VAL A 1 169 ? 9.050 10.079 13.609 1.00 91.62 169 VAL A O 1
ATOM 1319 N N . ASP A 1 170 ? 10.404 8.313 13.998 1.00 92.62 170 ASP A N 1
ATOM 1320 C CA . ASP A 1 170 ? 11.579 8.877 13.329 1.00 92.62 170 ASP A CA 1
ATOM 1321 C C . ASP A 1 170 ? 11.287 9.117 11.840 1.00 92.62 170 ASP A C 1
ATOM 1323 O O . ASP A 1 170 ? 11.428 10.233 11.339 1.00 92.62 170 ASP A O 1
ATOM 1327 N N . TRP A 1 171 ? 10.783 8.101 11.129 1.00 93.88 171 TRP A N 1
ATOM 1328 C CA . TRP A 1 171 ? 10.445 8.208 9.706 1.00 93.88 171 TRP A CA 1
ATOM 1329 C C . TRP A 1 171 ? 9.369 9.267 9.424 1.00 93.88 171 TRP A C 1
ATOM 1331 O O . TRP A 1 171 ? 9.485 10.043 8.471 1.00 93.88 171 TRP A O 1
ATOM 1341 N N . GLN A 1 172 ? 8.337 9.346 10.262 1.00 93.38 172 GLN A N 1
ATOM 1342 C CA . GLN A 1 172 ? 7.282 10.349 10.155 1.00 93.38 172 GLN A CA 1
ATOM 1343 C C . GLN A 1 172 ? 7.868 11.765 10.217 1.00 93.38 172 GLN A C 1
ATOM 1345 O O . GLN A 1 172 ? 7.530 12.622 9.394 1.00 93.38 172 GLN A O 1
ATOM 1350 N N . THR A 1 173 ? 8.744 12.010 11.190 1.00 91.19 173 THR A N 1
ATOM 1351 C CA . THR A 1 173 ? 9.337 13.329 11.432 1.00 91.19 173 THR A CA 1
ATOM 1352 C C . THR A 1 173 ? 10.353 13.683 10.350 1.00 91.19 173 THR A C 1
ATOM 1354 O O . THR A 1 173 ? 10.327 14.787 9.801 1.00 91.19 173 THR A O 1
ATOM 1357 N N . ASP A 1 174 ? 11.226 12.740 9.999 1.00 91.75 174 ASP A N 1
ATOM 1358 C CA . ASP A 1 174 ? 12.372 13.009 9.138 1.00 91.75 174 ASP A CA 1
ATOM 1359 C C . ASP A 1 174 ? 12.111 12.858 7.650 1.00 91.75 174 ASP A C 1
ATOM 1361 O O . ASP A 1 174 ? 12.804 13.505 6.861 1.00 91.75 174 ASP A O 1
ATOM 1365 N N . VAL A 1 175 ? 11.148 12.028 7.258 1.00 92.56 175 VAL A N 1
ATOM 1366 C CA . VAL A 1 175 ? 10.890 11.695 5.855 1.00 92.56 175 VAL A CA 1
ATOM 1367 C C . VAL A 1 175 ? 9.515 12.193 5.435 1.00 92.56 175 VAL A C 1
ATOM 1369 O O . VAL A 1 175 ? 9.423 13.038 4.542 1.00 92.56 175 VAL A O 1
ATOM 1372 N N . LEU A 1 176 ? 8.449 11.721 6.087 1.00 94.00 176 LEU A N 1
ATOM 1373 C CA . LEU A 1 176 ? 7.077 12.017 5.667 1.00 94.00 176 LEU A CA 1
ATOM 1374 C C . LEU A 1 176 ? 6.742 13.509 5.785 1.00 94.00 176 LEU A C 1
ATOM 1376 O O . LEU A 1 176 ? 6.225 14.094 4.839 1.00 94.00 176 LEU A O 1
ATOM 1380 N N . SER A 1 177 ? 7.087 14.153 6.904 1.00 93.50 177 SER A N 1
ATOM 1381 C CA . SER A 1 177 ? 6.827 15.585 7.116 1.00 93.50 177 SER A CA 1
ATOM 1382 C C . SER A 1 177 ? 7.542 16.469 6.084 1.00 93.50 177 SER A C 1
ATOM 1384 O O . SER A 1 177 ? 6.941 17.368 5.482 1.00 93.50 177 SER A O 1
ATOM 1386 N N . LYS A 1 178 ? 8.817 16.166 5.798 1.00 93.00 178 LYS A N 1
ATOM 1387 C CA . LYS A 1 178 ? 9.604 16.881 4.780 1.00 93.00 178 LYS A CA 1
ATOM 1388 C C . LYS A 1 178 ? 9.018 16.666 3.383 1.00 93.00 178 LYS A C 1
ATOM 1390 O O . LYS A 1 178 ? 8.870 17.628 2.634 1.00 93.00 178 LYS A O 1
ATOM 1395 N N . ARG A 1 179 ? 8.623 15.430 3.054 1.00 92.31 179 ARG A N 1
ATOM 1396 C CA . ARG A 1 179 ? 7.957 15.091 1.787 1.00 92.31 179 ARG A CA 1
ATOM 1397 C C . ARG A 1 179 ? 6.642 15.842 1.616 1.00 92.31 179 ARG A C 1
ATOM 1399 O O . ARG A 1 179 ? 6.466 16.501 0.601 1.00 92.31 179 ARG A O 1
ATOM 1406 N N . ASN A 1 180 ? 5.775 15.823 2.623 1.00 93.06 180 ASN A N 1
ATOM 1407 C CA . ASN A 1 180 ? 4.505 16.545 2.595 1.00 93.06 180 ASN A CA 1
ATOM 1408 C C . ASN A 1 180 ? 4.708 18.053 2.411 1.00 93.06 180 ASN A C 1
ATOM 1410 O O . ASN A 1 180 ? 3.959 18.686 1.678 1.00 93.06 180 ASN A O 1
ATOM 1414 N N . THR A 1 181 ? 5.739 18.629 3.037 1.00 91.12 181 THR A N 1
ATOM 1415 C CA . THR A 1 181 ? 6.082 20.049 2.863 1.00 91.12 181 THR A CA 1
ATOM 1416 C C . THR A 1 181 ? 6.489 20.358 1.420 1.00 91.12 181 THR A C 1
ATOM 1418 O O . THR A 1 181 ? 6.054 21.363 0.865 1.00 91.12 181 THR A O 1
ATOM 1421 N N . LEU A 1 182 ? 7.289 19.488 0.795 1.00 88.31 182 LEU A N 1
ATOM 1422 C CA . LEU A 1 182 ? 7.705 19.638 -0.603 1.00 88.31 182 LEU A CA 1
ATOM 1423 C C . LEU A 1 182 ? 6.550 19.420 -1.587 1.00 88.31 182 LEU A C 1
ATOM 1425 O O . LEU A 1 182 ? 6.470 20.111 -2.597 1.00 88.31 182 LEU A O 1
ATOM 1429 N N . GLU A 1 183 ? 5.658 18.473 -1.306 1.00 86.62 183 GLU A N 1
ATOM 1430 C CA . GLU A 1 183 ? 4.500 18.144 -2.147 1.00 86.62 183 GLU A CA 1
ATOM 1431 C C . GLU A 1 183 ? 3.316 19.106 -1.936 1.00 86.62 183 GLU A C 1
ATOM 1433 O O . GLU A 1 183 ? 2.353 19.085 -2.704 1.00 86.62 183 GLU A O 1
ATOM 1438 N N . ASN A 1 184 ? 3.383 19.988 -0.932 1.00 86.12 184 ASN A N 1
ATOM 1439 C CA . ASN A 1 184 ? 2.352 20.981 -0.671 1.00 86.12 184 ASN A CA 1
ATOM 1440 C C . ASN A 1 184 ? 2.352 22.083 -1.741 1.00 86.12 184 ASN A C 1
ATOM 1442 O O . ASN A 1 184 ? 3.097 23.062 -1.662 1.00 86.12 184 ASN A O 1
ATOM 1446 N N . VAL A 1 185 ? 1.439 21.951 -2.702 1.00 83.06 185 VAL A N 1
ATOM 1447 C CA . VAL A 1 185 ? 1.247 22.897 -3.813 1.00 83.06 185 VAL A CA 1
ATOM 1448 C C . VAL A 1 185 ? 0.984 24.330 -3.329 1.00 83.06 185 VAL A C 1
ATOM 1450 O O . VAL A 1 185 ? 1.393 25.280 -3.990 1.00 83.06 185 VAL A O 1
ATOM 1453 N N . TYR A 1 186 ? 0.357 24.517 -2.161 1.00 79.12 186 TYR A N 1
ATOM 1454 C CA . TYR A 1 186 ? 0.104 25.852 -1.595 1.00 79.12 186 TYR A CA 1
ATOM 1455 C C . TYR A 1 186 ? 1.380 26.563 -1.126 1.00 79.12 186 TYR A C 1
ATOM 1457 O O . TYR A 1 186 ? 1.373 27.775 -0.929 1.00 79.12 186 TYR A O 1
ATOM 1465 N N . SER A 1 187 ? 2.475 25.825 -0.946 1.00 79.75 187 SER A N 1
ATOM 1466 C CA . SER A 1 187 ? 3.782 26.352 -0.551 1.00 79.75 187 SER A CA 1
ATOM 1467 C C . SER A 1 187 ? 4.737 26.528 -1.737 1.00 79.75 187 SER A C 1
ATOM 1469 O O . SER A 1 187 ? 5.887 26.922 -1.543 1.00 79.75 187 SER A O 1
ATOM 1471 N N . TRP A 1 188 ? 4.298 26.242 -2.968 1.00 82.25 188 TRP A N 1
ATOM 1472 C CA . TRP A 1 188 ? 5.142 26.367 -4.155 1.00 82.25 188 TRP A CA 1
ATOM 1473 C C . TRP A 1 188 ? 5.288 27.829 -4.585 1.00 82.25 188 TRP A C 1
ATOM 1475 O O . TRP A 1 188 ? 4.327 28.497 -4.960 1.00 82.25 188 TRP A O 1
ATOM 1485 N N . ALA A 1 189 ? 6.531 28.313 -4.588 1.00 70.69 189 ALA A N 1
ATOM 1486 C CA . ALA A 1 189 ? 6.869 29.691 -4.942 1.00 70.69 189 ALA A CA 1
ATOM 1487 C C . ALA A 1 189 ? 6.624 30.042 -6.426 1.00 70.69 189 ALA A C 1
ATOM 1489 O O . ALA A 1 189 ? 6.604 31.216 -6.782 1.00 70.69 189 ALA A O 1
ATOM 1490 N N . CYS A 1 190 ? 6.447 29.046 -7.300 1.00 67.75 190 CYS A N 1
ATOM 1491 C CA . CYS A 1 190 ? 6.309 29.232 -8.748 1.00 67.75 190 CYS A CA 1
ATOM 1492 C C . CYS A 1 190 ? 4.888 29.584 -9.228 1.00 67.75 190 CYS A C 1
ATOM 1494 O O . CYS A 1 190 ? 4.690 29.736 -10.431 1.00 67.75 190 CYS A O 1
ATOM 1496 N N . GLY A 1 191 ? 3.929 29.780 -8.316 1.00 60.34 191 GLY A N 1
ATOM 1497 C CA . GLY A 1 191 ? 2.555 30.140 -8.663 1.00 60.34 191 GLY A CA 1
ATOM 1498 C C . GLY A 1 191 ? 1.777 28.973 -9.279 1.00 60.34 191 GLY A C 1
ATOM 1499 O O . GLY A 1 191 ? 2.297 28.141 -10.020 1.00 60.34 191 GLY A O 1
ATOM 1500 N N . ARG A 1 192 ? 0.489 28.882 -8.950 1.00 63.38 192 ARG A N 1
ATOM 1501 C CA . ARG A 1 192 ? -0.416 27.890 -9.542 1.00 63.38 192 ARG A CA 1
ATOM 1502 C C . ARG A 1 192 ? -0.606 28.235 -11.027 1.00 63.38 192 ARG A C 1
ATOM 1504 O O . ARG A 1 192 ? -0.800 29.421 -11.309 1.00 63.38 192 ARG A O 1
ATOM 1511 N N . PRO A 1 193 ? -0.648 27.266 -11.968 1.00 56.38 193 PRO A N 1
ATOM 1512 C CA . PRO A 1 193 ? -1.261 27.502 -13.269 1.00 56.38 193 PRO A CA 1
ATOM 1513 C C . PRO A 1 193 ? -2.664 28.025 -12.993 1.00 56.38 193 PRO A C 1
ATOM 1515 O O . PRO A 1 193 ? -3.531 27.301 -12.501 1.00 56.38 193 PRO A O 1
ATOM 1518 N N . THR A 1 194 ? -2.841 29.330 -13.154 1.00 51.12 194 THR A N 1
ATOM 1519 C CA . THR A 1 194 ? -4.101 29.975 -12.837 1.00 51.12 194 THR A CA 1
ATOM 1520 C C . THR A 1 194 ? -5.044 29.506 -13.930 1.00 51.12 194 THR A C 1
ATOM 1522 O O . THR A 1 194 ? -4.924 29.937 -15.075 1.00 51.12 194 THR A O 1
ATOM 1525 N N . SER A 1 195 ? -5.954 28.577 -13.623 1.00 47.75 195 SER A N 1
ATOM 1526 C CA . SER A 1 195 ? -7.151 28.444 -14.445 1.00 47.75 195 SER A CA 1
ATOM 1527 C C . SER A 1 195 ? -7.747 29.845 -14.481 1.00 47.75 195 SER A C 1
ATOM 1529 O O . SER A 1 195 ? -8.032 30.396 -13.419 1.00 47.75 195 SER A O 1
ATOM 1531 N N . LEU A 1 196 ? -7.822 30.437 -15.671 1.00 48.84 196 LEU A N 1
ATOM 1532 C CA . LEU A 1 196 ? -8.064 31.855 -15.967 1.00 48.84 196 LEU A CA 1
ATOM 1533 C C . LEU A 1 196 ? -9.387 32.444 -15.425 1.00 48.84 196 LEU A C 1
ATOM 1535 O O . LEU A 1 196 ? -9.870 33.426 -15.972 1.00 48.84 196 LEU A O 1
ATOM 1539 N N . HIS A 1 197 ? -10.003 31.871 -14.392 1.00 47.09 197 HIS A N 1
ATOM 1540 C CA . HIS A 1 197 ? -11.279 32.284 -13.827 1.00 47.09 197 HIS A CA 1
ATOM 1541 C C . HIS A 1 197 ? -11.423 32.043 -12.315 1.00 47.09 197 HIS A C 1
ATOM 1543 O O . HIS A 1 197 ? -12.551 31.925 -11.851 1.00 47.09 197 HIS A O 1
ATOM 1549 N N . ASP A 1 198 ? -10.351 32.058 -11.514 1.00 40.94 198 ASP A N 1
ATOM 1550 C CA . ASP A 1 198 ? -10.545 32.342 -10.081 1.00 40.94 198 ASP A CA 1
ATOM 1551 C C . ASP A 1 198 ? -10.579 33.862 -9.889 1.00 40.94 198 ASP A C 1
ATOM 1553 O O . ASP A 1 198 ? -9.610 34.514 -9.496 1.00 40.94 198 ASP A O 1
ATOM 1557 N N . ARG A 1 199 ? -11.693 34.460 -10.331 1.00 41.28 199 ARG A N 1
ATOM 1558 C CA . ARG A 1 199 ? -12.007 35.841 -9.984 1.00 41.28 199 ARG A CA 1
ATOM 1559 C C . ARG A 1 199 ? -12.213 35.856 -8.478 1.00 41.28 199 ARG A C 1
ATOM 1561 O O . ARG A 1 199 ? -13.261 35.432 -8.005 1.00 41.28 199 ARG A O 1
ATOM 1568 N N . SER A 1 200 ? -11.236 36.406 -7.766 1.00 48.50 200 SER A N 1
ATOM 1569 C CA . SER A 1 200 ? -11.439 36.998 -6.452 1.00 48.50 200 SER A CA 1
ATOM 1570 C C . SER A 1 200 ? -12.697 37.860 -6.503 1.00 48.50 200 SER A C 1
ATOM 1572 O O . SER A 1 200 ? -12.714 38.923 -7.127 1.00 48.50 200 SER A O 1
ATOM 1574 N N . ARG A 1 201 ? -13.775 37.362 -5.910 1.00 44.62 201 ARG A N 1
ATOM 1575 C CA . ARG A 1 201 ? -14.989 38.132 -5.680 1.00 44.62 201 ARG A CA 1
ATOM 1576 C C . ARG A 1 201 ? -15.452 37.859 -4.259 1.00 44.62 201 ARG A C 1
ATOM 1578 O O . ARG A 1 201 ? -16.502 37.279 -4.029 1.00 44.62 201 ARG A O 1
ATOM 1585 N N . ASP A 1 202 ? -14.617 38.300 -3.324 1.00 45.66 202 ASP A N 1
ATOM 1586 C CA . ASP A 1 202 ? -15.128 38.846 -2.075 1.00 45.66 202 ASP A CA 1
ATOM 1587 C C . ASP A 1 202 ? -15.858 40.140 -2.434 1.00 45.66 202 ASP A C 1
ATOM 1589 O O . ASP A 1 202 ? -15.225 41.132 -2.792 1.00 45.66 202 ASP A O 1
ATOM 1593 N N . SER A 1 203 ? -17.184 40.098 -2.438 1.00 47.00 203 SER A N 1
ATOM 1594 C CA . SER A 1 203 ? -18.053 41.216 -2.069 1.00 47.00 203 SER A CA 1
ATOM 1595 C C . SER A 1 203 ? -19.482 40.719 -2.203 1.00 47.00 203 SER A C 1
ATOM 1597 O O . SER A 1 203 ? -19.911 40.400 -3.314 1.00 47.00 203 SER A O 1
ATOM 1599 N N . ASP A 1 204 ? -20.185 40.665 -1.073 1.00 54.72 204 ASP A N 1
ATOM 1600 C CA . ASP A 1 204 ? -21.644 40.660 -1.016 1.00 54.72 204 ASP A CA 1
ATOM 1601 C C . ASP A 1 204 ? -22.195 41.665 -2.039 1.00 54.72 204 ASP A C 1
ATOM 1603 O O . ASP A 1 204 ? -21.907 42.857 -1.930 1.00 54.72 204 ASP A O 1
ATOM 1607 N N . ASP A 1 205 ? -22.908 41.175 -3.051 1.00 42.66 205 ASP A N 1
ATOM 1608 C CA . ASP A 1 205 ? -24.122 41.810 -3.570 1.00 42.66 205 ASP A CA 1
ATOM 1609 C C . ASP A 1 205 ? -24.817 40.849 -4.544 1.00 42.66 205 ASP A C 1
ATOM 1611 O O . ASP A 1 205 ? -24.220 40.362 -5.514 1.00 42.66 205 ASP A O 1
ATOM 1615 N N . ASP A 1 206 ? -26.083 40.570 -4.254 1.00 50.12 206 ASP A N 1
ATOM 1616 C CA . ASP A 1 206 ? -27.019 39.946 -5.176 1.00 50.12 206 ASP A CA 1
ATOM 1617 C C . ASP A 1 206 ? -27.165 40.838 -6.415 1.00 50.12 206 ASP A C 1
ATOM 1619 O O . ASP A 1 206 ? -27.607 41.976 -6.294 1.00 50.12 206 ASP A O 1
ATOM 1623 N N . ASP A 1 207 ? -26.887 40.320 -7.617 1.00 41.78 207 ASP A N 1
ATOM 1624 C CA . ASP A 1 207 ? -27.667 40.775 -8.769 1.00 41.78 207 ASP A CA 1
ATOM 1625 C C . ASP A 1 207 ? -27.744 39.737 -9.895 1.00 41.78 207 ASP A C 1
ATOM 1627 O O . ASP A 1 207 ? -26.750 39.310 -10.498 1.00 41.78 207 ASP A O 1
ATOM 1631 N N . TYR A 1 208 ? -28.981 39.327 -10.162 1.00 49.19 208 TYR A N 1
ATOM 1632 C CA . TYR A 1 208 ? -29.402 38.453 -11.247 1.00 49.19 208 TYR A CA 1
ATOM 1633 C C . TYR A 1 208 ? -29.444 39.265 -12.546 1.00 49.19 208 TYR A C 1
ATOM 1635 O O . TYR A 1 208 ? -30.512 39.703 -12.957 1.00 49.19 208 TYR A O 1
ATOM 1643 N N . HIS A 1 209 ? -28.315 39.437 -13.240 1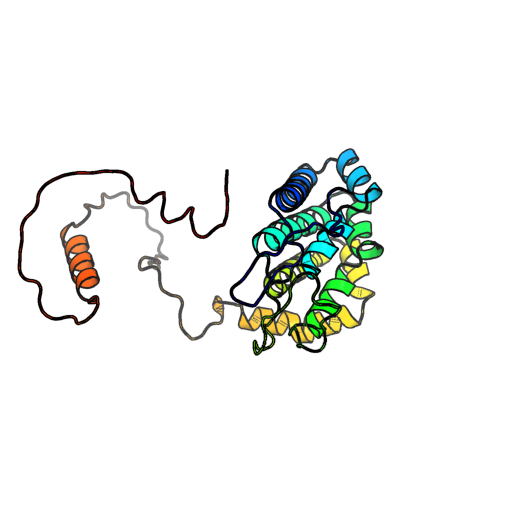.00 39.84 209 HIS A N 1
ATOM 1644 C CA . HIS A 1 209 ? -28.349 39.983 -14.601 1.00 39.84 209 HIS A CA 1
ATOM 1645 C C . HIS A 1 209 ? -27.438 39.235 -15.586 1.00 39.84 209 HIS A C 1
ATOM 1647 O O . HIS A 1 209 ? -26.208 39.279 -15.522 1.00 39.84 209 HIS A O 1
ATOM 1653 N N . ASP A 1 210 ? -28.130 38.491 -16.454 1.00 53.38 210 ASP A N 1
ATOM 1654 C CA . ASP A 1 210 ? -27.939 38.335 -17.900 1.00 53.38 210 ASP A CA 1
ATOM 1655 C C . ASP A 1 210 ? -26.535 38.681 -18.425 1.00 53.38 210 ASP A C 1
ATOM 1657 O O . ASP A 1 210 ? -26.183 39.844 -18.627 1.00 53.38 210 ASP A O 1
ATOM 1661 N N . ARG A 1 211 ? -25.702 37.655 -18.636 1.00 48.41 211 ARG A N 1
ATOM 1662 C CA . ARG A 1 211 ? -24.418 37.819 -19.323 1.00 48.41 211 ARG A CA 1
ATOM 1663 C C . ARG A 1 211 ? -24.573 37.394 -20.771 1.00 48.41 211 ARG A C 1
ATOM 1665 O O . ARG A 1 211 ? -24.402 36.220 -21.094 1.00 48.41 211 ARG A O 1
ATOM 1672 N N . ASP A 1 212 ? -24.815 38.378 -21.626 1.00 46.12 212 ASP A N 1
ATOM 1673 C CA . ASP A 1 212 ? -24.501 38.277 -23.045 1.00 46.12 212 ASP A CA 1
ATOM 1674 C C . ASP A 1 212 ? -23.035 37.842 -23.192 1.00 46.12 212 ASP A C 1
ATOM 1676 O O . ASP A 1 212 ? -22.096 38.530 -22.779 1.00 46.12 212 ASP A O 1
ATOM 1680 N N . TYR A 1 213 ? -22.838 36.638 -23.727 1.00 54.06 213 TYR A N 1
ATOM 1681 C CA . TYR A 1 213 ? -21.520 36.103 -24.033 1.00 54.06 213 TYR A CA 1
ATOM 1682 C C . TYR A 1 213 ? -20.921 36.916 -25.181 1.00 54.06 213 TYR A C 1
ATOM 1684 O O . TYR A 1 213 ? -21.331 36.779 -26.332 1.00 54.06 213 TYR A O 1
ATOM 1692 N N . ASP A 1 214 ? -19.936 37.755 -24.869 1.00 59.59 214 ASP A N 1
ATOM 1693 C CA . ASP A 1 214 ? -19.235 38.565 -25.860 1.00 59.59 214 ASP A CA 1
ATOM 1694 C C . ASP A 1 214 ? -18.349 37.671 -26.751 1.00 59.59 214 ASP A C 1
ATOM 1696 O O . ASP A 1 214 ? -17.208 37.323 -26.427 1.00 59.59 214 ASP A O 1
ATOM 1700 N N . VAL A 1 215 ? -18.918 37.243 -27.882 1.00 57.81 215 VAL A N 1
ATOM 1701 C CA . VAL A 1 215 ? -18.309 36.338 -28.875 1.00 57.81 215 VAL A CA 1
ATOM 1702 C C . VAL A 1 215 ? -16.978 36.893 -29.408 1.00 57.81 215 VAL A C 1
ATOM 1704 O O . VAL A 1 215 ? -16.089 36.123 -29.786 1.00 57.81 215 VAL A O 1
ATOM 1707 N N . ALA A 1 216 ? -16.777 38.215 -29.362 1.00 56.19 216 ALA A N 1
ATOM 1708 C CA . ALA A 1 216 ? -15.523 38.853 -29.754 1.00 56.19 216 ALA A CA 1
ATOM 1709 C C . ALA A 1 216 ? -14.344 38.458 -28.842 1.00 56.19 216 ALA A C 1
ATOM 1711 O O . ALA A 1 216 ? -13.216 38.302 -29.319 1.00 56.19 216 ALA A O 1
ATOM 1712 N N . ALA A 1 217 ? -14.593 38.217 -27.550 1.00 56.22 217 ALA A N 1
ATOM 1713 C CA . ALA A 1 217 ? -13.564 37.776 -26.608 1.00 56.22 217 ALA A CA 1
ATOM 1714 C C . ALA A 1 217 ? -13.132 36.319 -26.856 1.00 56.22 217 ALA A C 1
ATOM 1716 O O . ALA A 1 217 ? -11.952 35.987 -26.707 1.00 56.22 217 ALA A O 1
ATOM 1717 N N . LEU A 1 218 ? -14.060 35.460 -27.295 1.00 55.94 218 LEU A N 1
ATOM 1718 C CA . LEU A 1 218 ? -13.774 34.062 -27.637 1.00 55.94 218 LEU A CA 1
ATOM 1719 C C . LEU A 1 218 ? -12.930 33.952 -28.918 1.00 55.94 218 LEU A C 1
ATOM 1721 O O . LEU A 1 218 ? -11.971 33.180 -28.966 1.00 55.94 218 LEU A O 1
ATOM 1725 N N . ALA A 1 219 ? -13.232 34.775 -29.928 1.00 53.97 219 ALA A N 1
ATOM 1726 C CA . ALA A 1 219 ? -12.483 34.814 -31.185 1.00 53.97 219 ALA A CA 1
ATOM 1727 C C . ALA A 1 219 ? -11.024 35.261 -30.987 1.00 53.97 219 ALA A C 1
ATOM 1729 O O . ALA A 1 219 ? -10.104 34.714 -31.601 1.00 53.97 219 ALA A O 1
ATOM 1730 N N . ASN A 1 220 ? -10.789 36.210 -30.077 1.00 53.59 220 ASN A N 1
ATOM 1731 C CA . ASN A 1 220 ? -9.441 36.693 -29.791 1.00 53.59 220 ASN A CA 1
ATOM 1732 C C . ASN A 1 220 ? -8.588 35.623 -29.076 1.00 53.59 220 ASN A C 1
ATOM 1734 O O . ASN A 1 220 ? -7.395 35.500 -29.352 1.00 53.59 220 ASN A O 1
ATOM 1738 N N . ASN A 1 221 ? -9.206 34.788 -28.231 1.00 55.09 221 ASN A N 1
ATOM 1739 C CA . ASN A 1 221 ? -8.537 33.671 -27.555 1.00 55.09 221 ASN A CA 1
ATOM 1740 C C . ASN A 1 221 ? -8.144 32.545 -28.534 1.00 55.09 221 ASN A C 1
ATOM 1742 O O . ASN A 1 221 ? -7.014 32.056 -28.488 1.00 55.09 221 ASN A O 1
ATOM 1746 N N . LEU A 1 222 ? -9.018 32.210 -29.496 1.00 56.09 222 LEU A N 1
ATOM 1747 C CA . LEU A 1 222 ? -8.690 31.243 -30.555 1.00 56.09 222 LEU A CA 1
ATOM 1748 C C . LEU A 1 222 ? -7.499 31.712 -31.404 1.00 56.09 222 LEU A C 1
ATOM 1750 O O . LEU A 1 222 ? -6.614 30.919 -31.713 1.00 56.09 222 LEU A O 1
ATOM 1754 N N . SER A 1 223 ? -7.428 33.006 -31.730 1.00 53.38 223 SER A N 1
ATOM 1755 C CA . SER A 1 223 ? -6.330 33.559 -32.537 1.00 53.38 223 SER A CA 1
ATOM 1756 C C . SER A 1 223 ? -4.948 33.430 -31.877 1.00 53.38 223 SER A C 1
ATOM 1758 O O . SER A 1 223 ? -3.937 33.359 -32.575 1.00 53.38 223 SER A O 1
ATOM 1760 N N . GLN A 1 224 ? -4.893 33.369 -30.541 1.00 51.91 224 GLN A N 1
ATOM 1761 C CA . GLN A 1 224 ? -3.650 33.169 -29.791 1.00 51.91 224 GLN A CA 1
ATOM 1762 C C . GLN A 1 224 ? -3.268 31.689 -29.694 1.00 51.91 224 GLN A C 1
ATOM 1764 O O . GLN A 1 224 ? -2.081 31.369 -29.747 1.00 51.91 224 GLN A O 1
ATOM 1769 N N . ALA A 1 225 ? -4.252 30.785 -29.641 1.00 48.25 225 ALA A N 1
ATOM 1770 C CA . ALA A 1 225 ? -4.016 29.342 -29.660 1.00 48.25 225 ALA A CA 1
ATOM 1771 C C . ALA A 1 225 ? -3.400 28.863 -30.991 1.00 48.25 225 ALA A C 1
ATOM 1773 O O . ALA A 1 225 ? -2.575 27.956 -30.987 1.00 48.25 225 ALA A O 1
ATOM 1774 N N . PHE A 1 226 ? -3.709 29.527 -32.113 1.00 48.00 226 PHE A N 1
ATOM 1775 C CA . PHE A 1 226 ? -3.098 29.230 -33.418 1.00 48.00 226 PHE A CA 1
ATOM 1776 C C . PHE A 1 226 ? -1.715 29.871 -33.647 1.00 48.00 226 PHE A C 1
ATOM 1778 O O . PHE A 1 226 ? -1.091 29.603 -34.670 1.00 48.00 226 PHE A O 1
ATOM 1785 N N . ARG A 1 227 ? -1.199 30.700 -32.723 1.00 42.72 227 ARG A N 1
ATOM 1786 C CA . ARG A 1 227 ? 0.149 31.303 -32.843 1.00 42.72 227 ARG A CA 1
ATOM 1787 C C . ARG A 1 227 ? 1.272 30.471 -32.229 1.00 42.72 227 ARG A C 1
ATOM 1789 O O . ARG A 1 227 ? 2.436 30.753 -32.509 1.00 42.72 227 ARG A O 1
ATOM 1796 N N . TYR A 1 228 ? 0.962 29.450 -31.434 1.00 41.97 228 TYR A N 1
ATOM 1797 C CA . TYR A 1 228 ? 1.964 28.474 -31.003 1.00 41.97 228 TYR A CA 1
ATOM 1798 C C . TYR A 1 228 ? 2.131 27.421 -32.100 1.00 41.97 228 TYR A C 1
ATOM 1800 O O . TYR A 1 228 ? 1.555 26.338 -32.062 1.00 41.97 228 TYR A O 1
ATOM 1808 N N . GLY A 1 229 ? 2.887 27.823 -33.123 1.00 38.09 229 GLY A N 1
ATOM 1809 C CA . GLY A 1 229 ? 3.204 27.047 -34.309 1.00 38.09 229 GLY A CA 1
ATOM 1810 C C . GLY A 1 229 ? 3.822 25.689 -33.987 1.00 38.09 229 GLY A C 1
ATOM 1811 O O . GLY A 1 229 ? 4.906 25.582 -33.414 1.00 38.09 229 GLY A O 1
ATOM 1812 N N . ILE A 1 230 ? 3.093 24.668 -34.425 1.00 39.25 230 ILE A N 1
ATOM 1813 C CA . ILE A 1 230 ? 3.589 23.427 -35.018 1.00 39.25 230 ILE A CA 1
ATOM 1814 C C . ILE A 1 230 ? 4.847 23.712 -35.852 1.00 39.25 230 ILE A C 1
ATOM 1816 O O . ILE A 1 230 ? 4.874 24.684 -36.598 1.00 39.25 230 ILE A O 1
ATOM 1820 N N . TYR A 1 231 ? 5.862 22.863 -35.674 1.00 36.03 231 TYR A N 1
ATOM 1821 C CA . TYR A 1 231 ? 6.984 22.593 -36.577 1.00 36.03 231 TYR A CA 1
ATOM 1822 C C . TYR A 1 231 ? 7.165 23.569 -37.749 1.00 36.03 231 TYR A C 1
ATOM 1824 O O . TYR A 1 231 ? 6.391 23.563 -38.703 1.00 36.03 231 TYR A O 1
ATOM 1832 N N . SER A 1 232 ? 8.274 24.311 -37.726 1.00 37.59 232 SER A N 1
ATOM 1833 C CA . SER A 1 232 ? 8.905 24.798 -38.950 1.00 37.59 232 SER A CA 1
ATOM 1834 C C . SER A 1 232 ? 9.212 23.604 -39.854 1.00 37.59 232 SER A C 1
ATOM 1836 O O . SER A 1 232 ? 10.219 22.928 -39.671 1.00 37.59 232 SER A O 1
ATOM 1838 N N . ASN A 1 233 ? 8.317 23.340 -40.794 1.00 33.88 233 ASN A N 1
ATOM 1839 C CA . ASN A 1 233 ? 8.620 22.700 -42.059 1.00 33.88 233 ASN A CA 1
ATOM 1840 C C . ASN A 1 233 ? 7.970 23.582 -43.120 1.00 33.88 233 ASN A C 1
ATOM 1842 O O . ASN A 1 233 ? 6.746 23.702 -43.171 1.00 33.88 233 ASN A O 1
ATOM 1846 N N . ASP A 1 234 ? 8.827 24.251 -43.884 1.00 37.41 234 ASP A N 1
ATOM 1847 C CA . ASP A 1 234 ? 8.457 24.914 -45.123 1.00 37.41 234 ASP A CA 1
ATOM 1848 C C . ASP A 1 234 ? 7.868 23.896 -46.116 1.00 37.41 234 ASP A C 1
ATOM 1850 O O . ASP A 1 234 ? 8.198 22.707 -46.087 1.00 37.41 234 ASP A O 1
ATOM 1854 N N . ASP A 1 235 ? 7.029 24.439 -46.997 1.00 33.97 235 ASP A N 1
ATOM 1855 C CA . ASP A 1 235 ? 6.489 23.871 -48.236 1.00 33.97 235 ASP A CA 1
ATOM 1856 C C . ASP A 1 235 ? 5.265 22.938 -48.120 1.00 33.97 235 ASP A C 1
ATOM 1858 O O . ASP A 1 235 ? 5.346 21.710 -48.129 1.00 33.97 235 ASP A O 1
ATOM 1862 N N . MET A 1 236 ? 4.083 23.569 -48.110 1.00 33.16 236 MET A N 1
ATOM 1863 C CA . MET A 1 236 ? 2.802 22.972 -48.504 1.00 33.16 236 MET A CA 1
ATOM 1864 C C . MET A 1 236 ? 2.434 23.474 -49.906 1.00 33.16 236 MET A C 1
ATOM 1866 O O . MET A 1 236 ? 2.027 24.627 -50.053 1.00 33.16 236 MET A O 1
ATOM 1870 N N . ASP A 1 237 ? 2.535 22.601 -50.908 1.00 32.19 237 ASP A N 1
ATOM 1871 C CA . ASP A 1 237 ? 1.788 22.739 -52.162 1.00 32.19 237 ASP A CA 1
ATOM 1872 C C . ASP A 1 237 ? 0.354 22.224 -51.951 1.00 32.19 237 ASP A C 1
ATOM 1874 O O . ASP A 1 237 ? 0.118 21.164 -51.364 1.00 32.19 237 ASP A O 1
ATOM 1878 N N . GLU A 1 238 ? -0.611 23.016 -52.412 1.00 38.00 238 GLU A N 1
ATOM 1879 C CA . GLU A 1 238 ? -2.050 22.785 -52.305 1.00 38.00 238 GLU A CA 1
ATOM 1880 C C . GLU A 1 238 ? -2.524 21.565 -53.111 1.00 38.00 238 GLU A C 1
ATOM 1882 O O . GLU A 1 238 ? -2.199 21.414 -54.288 1.00 38.00 238 GLU A O 1
ATOM 1887 N N . ALA A 1 239 ? -3.438 20.775 -52.538 1.00 29.39 239 ALA A N 1
ATOM 1888 C CA . ALA A 1 239 ? -4.448 20.066 -53.322 1.00 29.39 239 ALA A CA 1
ATOM 1889 C C . ALA A 1 239 ? -5.715 19.806 -52.494 1.00 29.39 239 ALA A C 1
ATOM 1891 O O . ALA A 1 239 ? -5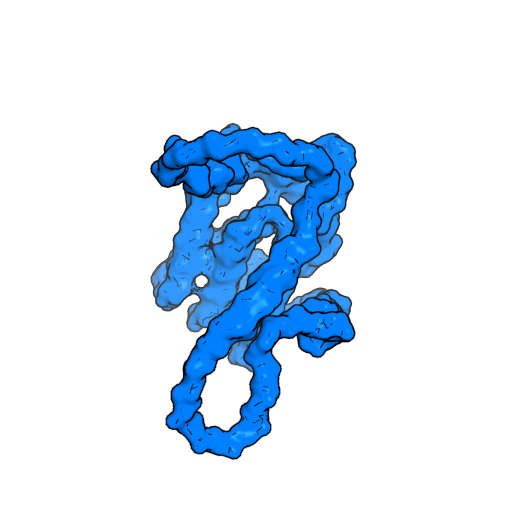.702 19.126 -51.470 1.00 29.39 239 ALA A O 1
ATOM 1892 N N . GLN A 1 240 ? -6.824 20.366 -52.974 1.00 35.66 240 GLN A N 1
ATOM 1893 C CA . GLN A 1 240 ? -8.188 20.121 -52.515 1.00 35.66 240 GLN A CA 1
ATOM 1894 C C . GLN A 1 240 ? -8.584 18.645 -52.688 1.00 35.66 240 GLN A C 1
ATOM 1896 O O . GLN A 1 240 ? -8.376 18.064 -53.752 1.00 35.66 240 GLN A O 1
ATOM 1901 N N . GLY A 1 241 ? -9.247 18.072 -51.679 1.00 28.31 241 GLY A N 1
ATOM 1902 C CA . GLY A 1 241 ? -9.867 16.749 -51.749 1.00 28.31 241 GLY A CA 1
ATOM 1903 C C . GLY A 1 241 ? -10.981 16.601 -50.712 1.00 28.31 241 GLY A C 1
ATOM 1904 O O . GLY A 1 241 ? -10.748 16.690 -49.514 1.00 28.31 241 GLY A O 1
ATOM 1905 N N . SER A 1 242 ? -12.205 16.443 -51.200 1.00 30.41 242 SER A N 1
ATOM 1906 C CA . SER A 1 242 ? -13.464 16.237 -50.479 1.00 30.41 242 SER A CA 1
ATOM 1907 C C . SER A 1 242 ? -13.600 14.849 -49.835 1.00 30.41 242 SER A C 1
ATOM 1909 O O . SER A 1 242 ? -13.128 13.895 -50.444 1.00 30.41 242 SER A O 1
ATOM 1911 N N . MET A 1 243 ? -14.456 14.747 -48.796 1.00 32.44 243 MET A N 1
ATOM 1912 C CA . MET A 1 243 ? -15.147 13.512 -48.332 1.00 32.44 243 MET A CA 1
ATOM 1913 C C . MET A 1 243 ? -14.193 12.494 -47.646 1.00 32.44 243 MET A C 1
ATOM 1915 O O . MET A 1 243 ? -13.084 12.301 -48.104 1.00 32.44 243 MET A O 1
ATOM 1919 N N . GLU A 1 244 ? -14.438 11.848 -46.504 1.00 28.98 244 GLU A N 1
ATOM 1920 C CA . GLU A 1 244 ? -15.622 11.417 -45.753 1.00 28.98 244 GLU A CA 1
ATOM 1921 C C . GLU A 1 244 ? -15.277 11.370 -44.246 1.00 28.98 244 GLU A C 1
ATOM 1923 O O . GLU A 1 244 ? -14.113 11.318 -43.852 1.00 28.98 244 GLU A O 1
ATOM 1928 N N . ARG A 1 245 ? -16.304 11.409 -43.391 1.00 44.97 245 ARG A N 1
ATOM 1929 C CA . ARG A 1 245 ? -16.205 10.969 -41.990 1.00 44.97 245 ARG A CA 1
ATOM 1930 C C . ARG A 1 245 ? -16.044 9.449 -41.994 1.00 44.97 245 ARG A C 1
ATOM 1932 O O . ARG A 1 245 ? -16.851 8.842 -42.677 1.00 44.97 245 ARG A O 1
ATOM 1939 N N . ASP A 1 246 ? -15.107 8.898 -41.216 1.00 35.12 246 ASP A N 1
ATOM 1940 C CA . ASP A 1 246 ? -15.225 7.568 -40.585 1.00 35.12 246 ASP A CA 1
ATOM 1941 C C . ASP A 1 246 ? -14.140 7.347 -39.493 1.00 35.12 246 ASP A C 1
ATOM 1943 O O . ASP A 1 246 ? -12.939 7.320 -39.743 1.00 35.12 246 ASP A O 1
ATOM 1947 N N . ASP A 1 247 ? -14.589 7.292 -38.235 1.00 42.56 247 ASP A N 1
ATOM 1948 C CA . ASP A 1 247 ? -14.319 6.278 -37.195 1.00 42.56 247 ASP A CA 1
ATOM 1949 C C . ASP A 1 247 ? -12.907 5.703 -36.894 1.00 42.56 247 ASP A C 1
ATOM 1951 O O . ASP A 1 247 ? -12.808 4.663 -36.243 1.00 42.56 247 ASP A O 1
ATOM 1955 N N . GLU A 1 248 ? -11.791 6.370 -37.206 1.00 38.66 248 GLU A N 1
ATOM 1956 C CA . GLU A 1 248 ? -10.445 5.824 -36.885 1.00 38.66 248 GLU A CA 1
ATOM 1957 C C . GLU A 1 248 ? -9.827 6.194 -35.516 1.00 38.66 248 GLU A C 1
ATOM 1959 O 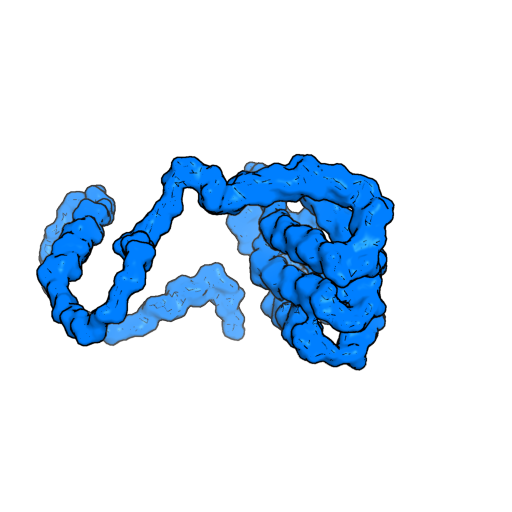O . GLU A 1 248 ? -8.764 5.688 -35.148 1.00 38.66 248 GLU A O 1
ATOM 1964 N N . VAL A 1 249 ? -10.472 7.015 -34.681 1.00 39.53 249 VAL A N 1
ATOM 1965 C CA . VAL A 1 249 ? -9.830 7.488 -33.428 1.00 39.53 249 VAL A CA 1
ATOM 1966 C C . VAL A 1 249 ? -9.869 6.448 -32.294 1.00 39.53 249 VAL A C 1
ATOM 1968 O O . VAL A 1 249 ? -9.094 6.524 -31.340 1.00 39.53 249 VAL A O 1
ATOM 1971 N N . LEU A 1 250 ? -10.723 5.425 -32.398 1.00 39.53 250 LEU A N 1
ATOM 1972 C CA . LEU A 1 250 ? -10.825 4.365 -31.387 1.00 39.53 250 LEU A CA 1
ATOM 1973 C C . LEU A 1 250 ? -9.783 3.249 -31.547 1.00 39.53 250 LEU A C 1
ATOM 1975 O O . LEU A 1 250 ? -9.526 2.522 -30.587 1.00 39.53 250 LEU A O 1
ATOM 1979 N N . PHE A 1 251 ? -9.143 3.126 -32.713 1.00 38.84 251 PHE A N 1
ATOM 1980 C CA . PHE A 1 251 ? -8.199 2.033 -32.960 1.00 38.84 251 PHE A CA 1
ATOM 1981 C C . PHE A 1 251 ? -6.791 2.326 -32.423 1.00 38.84 251 PHE A C 1
ATOM 1983 O O . PHE A 1 251 ? -6.084 1.423 -31.972 1.00 38.84 251 PHE A O 1
ATOM 1990 N N . VAL A 1 252 ? -6.402 3.603 -32.362 1.00 39.47 252 VAL A N 1
ATOM 1991 C CA . VAL A 1 252 ? -5.050 4.007 -31.937 1.00 39.47 252 VAL A CA 1
ATOM 1992 C C . VAL A 1 252 ? -4.826 3.801 -30.432 1.00 39.47 252 VAL A C 1
ATOM 1994 O O . VAL A 1 252 ? -3.713 3.495 -30.009 1.00 39.47 252 VAL A O 1
ATOM 1997 N N . PHE A 1 253 ? -5.879 3.867 -29.609 1.00 38.66 253 PHE A N 1
ATOM 1998 C CA . PHE A 1 253 ? -5.756 3.628 -28.164 1.00 38.66 253 PHE A CA 1
ATOM 1999 C C . PHE A 1 253 ? -5.732 2.142 -27.772 1.00 38.66 253 PHE A C 1
ATOM 2001 O O . PHE A 1 253 ? -5.285 1.809 -26.674 1.00 38.66 253 PHE A O 1
ATOM 2008 N N . SER A 1 254 ? -6.175 1.239 -28.654 1.00 38.09 254 SER A N 1
ATOM 2009 C CA . SER A 1 254 ? -6.225 -0.199 -28.358 1.00 38.09 254 SER A CA 1
ATOM 2010 C C . SER A 1 254 ? -4.858 -0.880 -28.520 1.00 38.09 254 SER A C 1
ATOM 2012 O O . SER A 1 254 ? -4.503 -1.762 -27.737 1.00 38.09 254 SER A O 1
ATOM 2014 N N . LEU A 1 255 ? -4.021 -0.399 -29.447 1.00 43.06 255 LEU A N 1
ATOM 2015 C CA . LEU A 1 255 ? -2.719 -1.013 -29.736 1.00 43.06 255 LEU A CA 1
ATOM 2016 C C . LEU A 1 255 ? -1.660 -0.801 -28.634 1.00 43.06 255 LEU A C 1
ATOM 2018 O O . LEU A 1 255 ? -0.704 -1.567 -28.549 1.00 43.06 255 LEU A O 1
ATOM 2022 N N . TYR A 1 256 ? -1.827 0.201 -27.762 1.00 42.41 256 TYR A N 1
ATOM 2023 C CA . TYR A 1 256 ? -0.839 0.536 -26.723 1.00 42.41 256 TYR A CA 1
ATOM 2024 C C . TYR A 1 256 ? -1.001 -0.234 -25.405 1.00 42.41 256 TYR A C 1
ATOM 2026 O O . TYR A 1 256 ? -0.116 -0.175 -24.551 1.00 42.41 256 TYR A O 1
ATOM 2034 N N . LEU A 1 257 ? -2.113 -0.952 -25.217 1.00 44.06 257 LEU A N 1
ATOM 2035 C CA . LEU A 1 257 ? -2.424 -1.627 -23.951 1.00 44.06 257 LEU A CA 1
ATOM 2036 C C . LEU A 1 257 ? -2.452 -3.154 -24.031 1.00 44.06 257 LEU A C 1
ATOM 2038 O O . LEU A 1 257 ? -2.727 -3.786 -23.014 1.00 44.06 257 LEU A O 1
ATOM 2042 N N . GLY A 1 258 ? -2.131 -3.753 -25.185 1.00 42.44 258 GLY A N 1
ATOM 2043 C CA . GLY A 1 258 ? -1.985 -5.209 -25.298 1.00 42.44 258 GLY A CA 1
ATOM 2044 C C . GLY A 1 258 ? -3.195 -5.978 -24.759 1.00 42.44 258 GLY A C 1
ATOM 2045 O O . GLY A 1 258 ? -3.038 -7.005 -24.100 1.00 42.44 258 GLY A O 1
ATOM 2046 N N . ILE A 1 259 ? -4.400 -5.447 -24.977 1.00 47.22 259 ILE A N 1
ATOM 2047 C CA . ILE A 1 259 ? -5.642 -6.167 -24.719 1.00 47.22 259 ILE A CA 1
ATOM 2048 C C . ILE A 1 259 ? -6.026 -6.816 -26.043 1.00 47.22 259 ILE A C 1
ATOM 2050 O O . ILE A 1 259 ? -6.734 -6.217 -26.846 1.00 47.22 259 ILE A O 1
ATOM 2054 N N . GLU A 1 260 ? -5.523 -8.023 -26.286 1.00 48.00 260 GLU A N 1
ATOM 2055 C CA . GLU A 1 260 ? -6.166 -8.900 -27.261 1.00 48.00 260 GLU A CA 1
ATOM 2056 C C . GLU A 1 260 ? -7.481 -9.427 -26.668 1.00 48.00 260 GLU A C 1
ATOM 2058 O O . GLU A 1 260 ? -7.601 -9.627 -25.451 1.00 48.00 260 GLU A O 1
ATOM 2063 N N . ALA A 1 261 ? -8.479 -9.539 -27.545 1.00 41.75 261 ALA A N 1
ATOM 2064 C CA . ALA A 1 261 ? -9.813 -10.058 -27.266 1.00 41.75 261 ALA A CA 1
ATOM 2065 C C . ALA A 1 261 ? -9.792 -11.553 -26.918 1.00 41.75 261 ALA A C 1
ATOM 2067 O O . ALA A 1 261 ? -8.962 -12.286 -27.499 1.00 41.75 261 ALA A O 1
#

pLDDT: mean 76.24, std 22.1, range [28.31, 97.94]

Sequence (261 aa):
MLLNVSSAEGVLLTTYGKLQPPLGKHRLKIVEFISVLLTVGSEAAEKEVIRLGAVKRVLDLFFEYPYNNFLHHHVENVILSCMESKNSQLVDHLLSECNLIGSILEAEKDSTLTAGDSDKLQPTVPAEGKKPLRIGNIGHLTRISNKLLQLANSNVEIQSHLQENSKWVDWQTDVLSKRNTLENVYSWACGRPTSLHDRSRDSDDDDYHDRDYDVAALANNLSQAFRYGIYSNDDMDEAQGSMERDDEVLFVFSLYLGIEA

Radius of gyration: 25.42 Å; chains: 1; bounding box: 52×62×73 Å

InterPro domains:
  IPR007587 SIT4 phosphatase-associated protein family [PF04499] (2-48)
  IPR007587 SIT4 phosphatase-associated protein family [PF04499] (50-185)
  IPR007587 SIT4 phosphatase-associated protein family [PTHR12634] (2-239)

Secondary structure (DSSP, 8-state):
-TT--------EE-SSEEESS---HHHHHHHHHHHHHHHTT-HHHHHHHHHTTHHHHHHHHHHH-TT-HHHHHHHHHHHHHHHT-S-HHHHHIIIIIS-HHHHHHHHHHT-B--TT-TTTSTTEEEPTT---PBPTTHHHHHHHHHHHHHHHTT-HHHHHHHHH-HHHHHHIIIIIHHHHHHH-GGG-TT-----TT-----------------HHHHHHHHHHHTTS--------------------TTTTTTTTTT---